Protein AF-A0A7R9C2S7-F1 (afdb_monomer)

Secondary structure (DSSP, 8-state):
----TT-SS-TTSPPPPHHHHHHHHHHHHHHHHHHHHHHHHHHHHT---HHHHHHHHHHHHHHHHHHHHHHHHHH-SSTTS--HHHHHHHHHHHHHHHHHHHHHHHHHS-----THHHHHHHHHHHHHHHHHHH-GGGG--EEEETTEEEEHHHHHHHHHHHHHHHHTT------S--GGGHHHHHHHHHHHHS---HHHHHHHHHHHHHHHHHHHHHHHHHHHHHHHHHTT---

Mean predicted aligned error: 7.47 Å

pLDDT: mean 82.84, std 10.37, range [48.16, 97.81]

InterPro domains:
  IPR000462 CDP-alcohol phosphatidyltransferase [PF01066] (21-131)
  IPR014472 Choline/ethanolamine phosphotransferase [PTHR10414] (15-143)
  IPR043130 CDP-alcohol phosphatidyltransferase, transmembrane domain [G3DSA:1.20.120.1760] (13-145)
  IPR048254 CDP-alcohol phosphatidyltransferase, conserved site [PS00379] (38-60)

Sequence (235 aa):
NDFFASSDDHPQFPPVPKWIWLIVAINVFLAHTLDGIDGKQARRTKTSGPLGELFDHGLDSWTTVFIPTCLYSVFGRSDFSISPWRMYFCLWNVFACFFLSHWEKYNTGCLFLPWGYDYSMVSSMIVFFLTFVAGHGIWKFEVPIAGQAVPAGGLFELLMYCRLIVHQMCGTRCNTFNITLVPLMLGAFVVALVPQSVEIEYVMLQLTAAVVTLYHLFYGVCVVRQMCNHFNIMA

Solvent-accessible surface area (backbone atoms only — not comparable to full-atom values): 13222 Å² total; per-residue (Å²): 136,89,82,41,38,36,24,80,88,38,73,89,36,66,55,76,62,43,70,56,28,43,54,50,17,53,49,48,48,49,50,56,52,51,60,73,39,50,65,59,48,24,58,74,73,71,64,67,49,73,64,59,55,50,51,54,55,57,52,53,60,52,47,56,51,54,53,60,54,56,53,44,53,46,35,15,57,50,63,34,25,42,48,67,65,57,50,49,53,52,44,52,48,47,50,49,46,55,51,50,49,52,50,41,17,71,73,68,76,50,77,81,79,63,68,64,60,59,54,49,55,54,50,51,25,48,54,26,40,49,29,29,76,72,33,49,69,80,48,68,45,66,46,81,52,98,90,39,79,39,28,43,31,48,53,50,51,50,59,57,57,54,47,50,61,62,66,65,64,59,94,65,91,57,81,93,74,58,79,84,49,48,62,58,53,48,51,57,49,54,53,74,71,49,78,94,42,74,69,53,50,50,52,50,52,53,51,49,52,51,52,52,50,53,49,53,52,50,50,50,53,52,50,54,53,53,46,28,62,74,69,69,48,91,125

Structure (mmCIF, N/CA/C/O backbone):
data_AF-A0A7R9C2S7-F1
#
_entry.id   AF-A0A7R9C2S7-F1
#
loop_
_atom_site.group_PDB
_atom_site.id
_atom_site.type_symbol
_atom_site.label_atom_id
_atom_site.label_alt_id
_atom_site.label_comp_id
_atom_site.label_asym_id
_atom_site.label_entity_id
_atom_site.label_seq_id
_atom_site.pdbx_PDB_ins_code
_atom_site.Cartn_x
_atom_site.Cartn_y
_atom_site.Cartn_z
_atom_site.occupancy
_atom_site.B_iso_or_equiv
_atom_site.auth_seq_id
_atom_site.auth_comp_id
_atom_site.auth_asym_id
_atom_site.auth_atom_id
_atom_site.pdbx_PDB_model_num
ATOM 1 N N . ASN A 1 1 ? 24.026 3.025 -3.150 1.00 48.16 1 ASN A N 1
ATOM 2 C CA . ASN A 1 1 ? 23.508 1.672 -3.435 1.00 48.16 1 ASN A CA 1
ATOM 3 C C . ASN A 1 1 ? 22.269 1.833 -4.268 1.00 48.16 1 ASN A C 1
ATOM 5 O O . ASN A 1 1 ? 21.231 2.182 -3.720 1.00 48.16 1 ASN A O 1
ATOM 9 N N . ASP A 1 2 ? 22.393 1.639 -5.572 1.00 61.03 2 ASP A N 1
ATOM 10 C CA . ASP A 1 2 ? 21.239 1.737 -6.453 1.00 61.03 2 ASP A CA 1
ATOM 1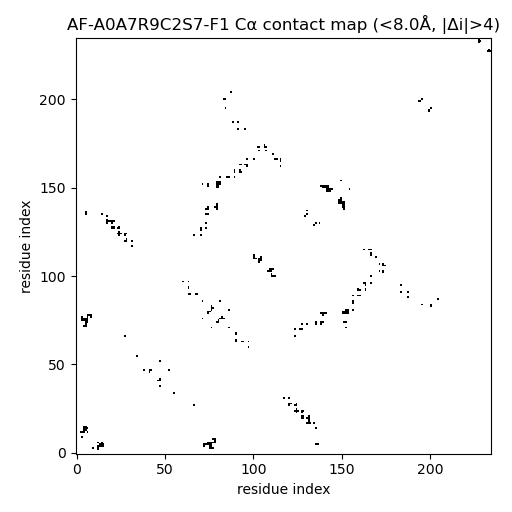1 C C . ASP A 1 2 ? 20.459 0.416 -6.418 1.00 61.03 2 ASP A C 1
ATOM 13 O O . ASP A 1 2 ? 21.055 -0.653 -6.294 1.00 61.03 2 ASP A O 1
ATOM 17 N N . PHE A 1 3 ? 19.127 0.480 -6.455 1.00 67.50 3 PHE A N 1
ATOM 18 C CA . PHE A 1 3 ? 18.249 -0.690 -6.364 1.00 67.50 3 PHE A CA 1
ATOM 19 C C . PHE A 1 3 ? 17.291 -0.699 -7.554 1.00 67.50 3 PHE A C 1
ATOM 21 O O . PHE A 1 3 ? 16.287 0.011 -7.548 1.00 67.50 3 PHE A O 1
ATOM 28 N N . PHE A 1 4 ? 17.612 -1.495 -8.575 1.00 76.88 4 PHE A N 1
ATOM 29 C CA . PHE A 1 4 ? 16.866 -1.579 -9.837 1.00 76.88 4 PHE A CA 1
ATOM 30 C C . PHE A 1 4 ? 16.238 -2.961 -10.063 1.00 76.88 4 PHE A C 1
ATOM 32 O O . PHE A 1 4 ? 16.170 -3.449 -11.185 1.00 76.88 4 PHE A O 1
ATOM 39 N N . ALA A 1 5 ? 15.791 -3.625 -8.995 1.00 76.38 5 ALA A N 1
ATOM 40 C CA . ALA A 1 5 ? 15.094 -4.899 -9.146 1.00 76.38 5 ALA A CA 1
ATOM 41 C C . ALA A 1 5 ? 13.869 -4.749 -10.073 1.00 76.38 5 ALA A C 1
ATOM 43 O O . ALA A 1 5 ? 13.174 -3.729 -10.034 1.00 76.38 5 ALA A O 1
ATOM 44 N N . SER A 1 6 ? 13.611 -5.777 -10.887 1.00 81.75 6 SER A N 1
ATOM 45 C CA . SER A 1 6 ? 12.510 -5.822 -11.868 1.00 81.75 6 SER A CA 1
ATOM 46 C C . SER A 1 6 ? 12.640 -4.823 -13.036 1.00 81.75 6 SER A C 1
ATOM 48 O O . SER A 1 6 ? 11.654 -4.562 -13.728 1.00 81.75 6 SER A O 1
ATOM 50 N N . SER A 1 7 ? 13.839 -4.273 -13.262 1.00 84.12 7 SER A N 1
ATOM 51 C CA . SER A 1 7 ? 14.186 -3.438 -14.419 1.00 84.12 7 SER A CA 1
ATOM 52 C C . SER A 1 7 ? 14.907 -4.232 -15.504 1.00 84.12 7 SER A C 1
ATOM 54 O O . SER A 1 7 ? 15.842 -4.969 -15.189 1.00 84.12 7 SER A O 1
ATOM 56 N N . ASP A 1 8 ? 14.542 -4.006 -16.767 1.00 84.06 8 ASP A N 1
ATOM 57 C CA . ASP A 1 8 ? 15.281 -4.550 -17.910 1.00 84.06 8 ASP A CA 1
ATOM 58 C C . ASP A 1 8 ? 16.472 -3.649 -18.313 1.00 84.06 8 ASP A C 1
ATOM 60 O O . ASP A 1 8 ? 17.453 -4.140 -18.873 1.00 84.06 8 ASP A O 1
ATOM 64 N N . ASP A 1 9 ? 16.445 -2.355 -17.957 1.00 85.25 9 ASP A N 1
ATOM 65 C CA . ASP A 1 9 ? 17.531 -1.384 -18.210 1.00 85.25 9 ASP A CA 1
ATOM 66 C C . ASP A 1 9 ? 18.801 -1.671 -17.389 1.00 85.25 9 ASP A C 1
ATOM 68 O O . ASP A 1 9 ? 19.900 -1.212 -17.719 1.00 85.25 9 ASP A O 1
ATOM 72 N N . HIS A 1 10 ? 18.662 -2.421 -16.293 1.00 84.75 10 HIS A N 1
ATOM 73 C CA . HIS A 1 10 ? 19.730 -2.664 -15.329 1.00 84.75 10 HIS A CA 1
ATOM 74 C C . HIS A 1 10 ? 19.916 -4.164 -15.029 1.00 84.75 10 HIS A C 1
ATOM 76 O O . HIS A 1 10 ? 19.708 -4.601 -13.891 1.00 84.75 10 HIS A O 1
ATOM 82 N N . PRO A 1 11 ? 20.376 -4.964 -16.012 1.00 82.12 11 PRO A N 1
ATOM 83 C CA . PRO A 1 11 ? 20.452 -6.427 -15.913 1.00 82.12 11 PRO A CA 1
ATOM 84 C C . PRO A 1 11 ? 21.418 -6.937 -14.833 1.00 82.12 11 PRO A C 1
ATOM 86 O O . PRO A 1 11 ? 21.358 -8.101 -14.439 1.00 82.12 11 PRO A O 1
ATOM 89 N N . GLN A 1 12 ? 22.315 -6.081 -14.337 1.00 85.88 12 GLN A N 1
ATOM 90 C CA . GLN A 1 12 ? 23.212 -6.385 -13.223 1.00 85.88 12 GLN A CA 1
ATOM 91 C C . GLN A 1 12 ? 22.481 -6.541 -11.880 1.00 85.88 12 GLN A C 1
ATOM 93 O O . GLN A 1 12 ? 23.038 -7.128 -10.952 1.00 85.88 12 GLN A O 1
ATOM 98 N N . PHE A 1 13 ? 21.250 -6.029 -11.764 1.00 84.69 13 PHE A N 1
ATOM 99 C CA . PHE A 1 13 ? 20.405 -6.218 -10.590 1.00 84.69 13 PHE A CA 1
ATOM 100 C C . PHE A 1 13 ? 19.397 -7.337 -10.872 1.00 84.69 13 PHE A C 1
ATOM 102 O O . PHE A 1 13 ? 18.494 -7.154 -11.688 1.00 84.69 13 PHE A O 1
ATOM 109 N N . PRO A 1 14 ? 19.520 -8.505 -10.216 1.00 84.88 14 PRO A N 1
ATOM 110 C CA . PRO A 1 14 ? 18.618 -9.612 -10.484 1.00 84.88 14 PRO A CA 1
ATOM 111 C C . PRO A 1 14 ? 17.177 -9.250 -10.087 1.00 84.88 14 PRO A C 1
ATOM 113 O O . PRO A 1 14 ? 16.962 -8.557 -9.084 1.00 84.88 14 PRO A O 1
ATOM 116 N N . PRO A 1 15 ? 16.172 -9.741 -10.830 1.00 86.31 15 PRO A N 1
ATOM 117 C CA . PRO A 1 15 ? 14.782 -9.543 -10.459 1.00 86.31 15 PRO A CA 1
ATOM 118 C C . PRO A 1 15 ? 14.442 -10.293 -9.170 1.00 86.31 15 PRO A C 1
ATOM 120 O O . PRO A 1 15 ? 15.090 -11.274 -8.794 1.00 86.31 15 PRO A O 1
ATOM 123 N N . VAL A 1 16 ? 13.372 -9.853 -8.507 1.00 90.00 16 VAL A N 1
ATOM 124 C CA . VAL A 1 16 ? 12.864 -10.519 -7.303 1.00 90.00 16 VAL A CA 1
ATOM 125 C C . VAL A 1 16 ? 12.483 -11.974 -7.635 1.00 90.00 16 VAL A C 1
ATOM 127 O O . VAL A 1 16 ? 11.729 -12.201 -8.590 1.00 90.00 16 VAL A O 1
ATOM 130 N N . PRO A 1 17 ? 12.963 -12.973 -6.864 1.00 92.50 17 PRO A N 1
ATOM 131 C CA . PRO A 1 17 ? 12.634 -14.377 -7.085 1.00 92.50 17 PRO A CA 1
ATOM 132 C C . PRO A 1 17 ? 11.126 -14.640 -7.177 1.00 92.50 17 PRO A C 1
ATOM 134 O O . PRO A 1 17 ? 10.361 -14.232 -6.305 1.00 92.50 17 PRO A O 1
ATOM 137 N N . LYS A 1 18 ? 10.698 -15.392 -8.201 1.00 94.00 18 LYS A N 1
ATOM 138 C CA . LYS A 1 18 ? 9.270 -15.595 -8.514 1.00 94.00 18 LYS A CA 1
ATOM 139 C C . LYS A 1 18 ? 8.439 -16.119 -7.339 1.00 94.00 18 LYS A C 1
ATOM 141 O O . LYS A 1 18 ? 7.318 -15.667 -7.139 1.00 94.00 18 LYS A O 1
ATOM 146 N N . TRP A 1 19 ? 8.984 -17.043 -6.545 1.00 95.88 19 TRP A N 1
ATOM 147 C CA . TRP A 1 19 ? 8.283 -17.646 -5.402 1.00 95.88 19 TRP A CA 1
ATOM 148 C C . TRP A 1 19 ? 7.897 -16.629 -4.317 1.00 95.88 19 TRP A C 1
ATOM 150 O O . TRP A 1 19 ? 6.915 -16.851 -3.611 1.00 95.88 19 TRP A O 1
ATOM 160 N N .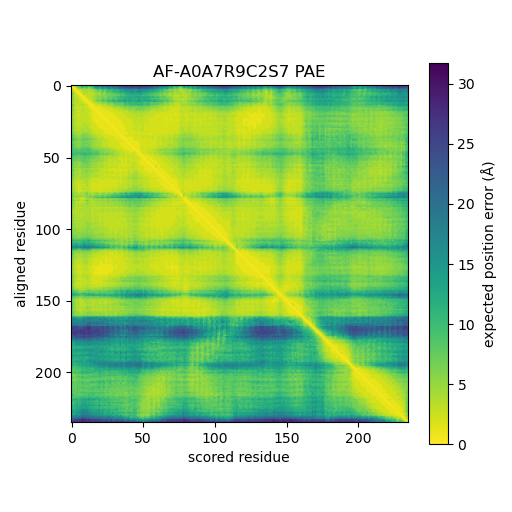 ILE A 1 20 ? 8.612 -15.501 -4.210 1.00 95.75 20 ILE A N 1
ATOM 161 C CA . ILE A 1 20 ? 8.264 -14.424 -3.275 1.00 95.75 20 ILE A CA 1
ATOM 162 C C . ILE A 1 20 ? 6.900 -13.845 -3.652 1.00 95.75 20 ILE A C 1
ATOM 164 O O . ILE A 1 20 ? 6.056 -13.669 -2.781 1.00 95.75 20 ILE A O 1
ATOM 168 N N . TRP A 1 21 ? 6.634 -13.638 -4.944 1.00 95.81 21 TRP A N 1
ATOM 169 C CA . TRP A 1 21 ? 5.347 -13.122 -5.414 1.00 95.81 21 TRP A CA 1
ATOM 170 C C . TRP A 1 21 ? 4.179 -14.064 -5.113 1.00 95.81 21 TRP A C 1
ATOM 172 O O . TRP A 1 21 ? 3.090 -13.589 -4.804 1.00 95.81 21 TRP A O 1
ATOM 182 N N . LEU A 1 22 ? 4.402 -15.384 -5.114 1.00 97.38 22 LEU A N 1
ATOM 183 C CA . LEU A 1 22 ? 3.383 -16.351 -4.691 1.00 97.38 22 LEU A CA 1
ATOM 184 C C . LEU A 1 22 ? 3.052 -16.194 -3.204 1.00 97.38 22 LEU A C 1
ATOM 186 O O . LEU A 1 22 ? 1.881 -16.151 -2.834 1.00 97.38 22 LEU A O 1
ATOM 190 N N . ILE A 1 23 ? 4.077 -16.079 -2.357 1.00 97.38 23 ILE A N 1
ATOM 191 C CA . ILE A 1 23 ? 3.894 -15.869 -0.916 1.00 97.38 23 ILE A CA 1
ATOM 192 C C . ILE A 1 23 ? 3.182 -14.541 -0.655 1.00 97.38 23 ILE A C 1
ATOM 194 O O . ILE A 1 23 ? 2.256 -14.497 0.150 1.00 97.38 23 ILE A O 1
ATOM 198 N N . VAL A 1 24 ? 3.569 -13.469 -1.351 1.00 96.38 24 VAL A N 1
ATOM 199 C CA . VAL A 1 24 ? 2.908 -12.161 -1.238 1.00 96.38 24 VAL A CA 1
ATOM 200 C C . VAL A 1 24 ? 1.442 -12.258 -1.669 1.00 96.38 24 VAL A C 1
ATOM 202 O O . VAL A 1 24 ? 0.580 -11.789 -0.935 1.00 96.38 24 VAL A O 1
ATOM 205 N N . ALA A 1 25 ? 1.130 -12.916 -2.791 1.00 97.44 25 ALA A N 1
ATOM 206 C CA . ALA A 1 25 ? -0.250 -13.105 -3.245 1.00 97.44 25 ALA A CA 1
ATOM 207 C C . ALA A 1 25 ? -1.105 -13.851 -2.207 1.00 97.44 25 ALA A C 1
ATOM 209 O O . ALA A 1 25 ? -2.209 -13.411 -1.887 1.00 97.44 25 ALA A O 1
ATOM 210 N N . ILE A 1 26 ? -0.580 -14.945 -1.641 1.00 97.44 26 ILE A N 1
ATOM 211 C CA . ILE A 1 26 ? -1.258 -15.717 -0.589 1.00 97.44 26 ILE A CA 1
ATOM 212 C C . ILE A 1 26 ? -1.458 -14.860 0.664 1.00 97.44 26 ILE A C 1
ATOM 214 O O . ILE A 1 26 ? -2.553 -14.839 1.215 1.00 97.44 26 ILE A O 1
ATOM 218 N N . ASN A 1 27 ? -0.434 -14.127 1.103 1.00 96.50 27 ASN A N 1
ATOM 219 C CA . ASN A 1 27 ? -0.530 -13.283 2.291 1.00 96.50 27 ASN A CA 1
ATOM 220 C C . ASN A 1 27 ? -1.516 -12.127 2.108 1.00 96.50 27 ASN A C 1
ATOM 222 O O . ASN A 1 27 ? -2.263 -11.843 3.034 1.00 96.50 27 ASN A O 1
ATOM 226 N N . VAL A 1 28 ? -1.567 -11.493 0.934 1.00 95.38 28 VAL A N 1
ATOM 227 C CA . VAL A 1 28 ? -2.553 -10.439 0.638 1.00 95.38 28 VAL A CA 1
ATOM 228 C C . VAL A 1 28 ? -3.968 -11.012 0.624 1.00 95.38 28 VAL A C 1
ATOM 230 O O . VAL A 1 28 ? -4.868 -10.419 1.213 1.00 95.38 28 VAL A O 1
ATOM 233 N N . PHE A 1 29 ? -4.165 -12.189 0.021 1.00 95.44 29 PHE A N 1
ATOM 234 C CA . PHE A 1 29 ? -5.451 -12.885 0.063 1.00 95.44 29 PHE A CA 1
ATOM 235 C C . PHE A 1 29 ? -5.884 -13.202 1.498 1.00 95.44 29 PHE A C 1
ATOM 237 O O . PHE A 1 29 ? -7.022 -12.925 1.874 1.00 95.44 29 PHE A O 1
ATOM 244 N N . LEU A 1 30 ? -4.980 -13.771 2.301 1.00 95.81 30 LEU A N 1
ATOM 245 C CA . LEU A 1 30 ? -5.252 -14.107 3.695 1.00 95.81 30 LEU A CA 1
ATOM 246 C C . LEU A 1 30 ? -5.528 -12.856 4.523 1.00 95.81 30 LEU A C 1
ATOM 248 O O . LEU A 1 30 ? -6.516 -12.846 5.244 1.00 95.81 30 LEU A O 1
ATOM 252 N N . ALA A 1 31 ? -4.710 -11.810 4.389 1.00 93.56 31 ALA A N 1
ATOM 253 C CA . ALA A 1 31 ? -4.895 -10.548 5.095 1.00 93.56 31 ALA A CA 1
ATOM 254 C C . ALA A 1 31 ? -6.285 -9.975 4.809 1.00 93.56 31 ALA A C 1
ATOM 256 O O . ALA A 1 31 ? -7.068 -9.813 5.734 1.00 93.56 31 ALA A O 1
ATOM 257 N N . HIS A 1 32 ? -6.638 -9.807 3.533 1.00 93.06 32 HIS A N 1
ATOM 258 C CA . HIS A 1 32 ? -7.940 -9.275 3.136 1.00 93.06 32 HIS A CA 1
ATOM 259 C C . HIS A 1 32 ? -9.120 -10.163 3.569 1.00 93.06 32 HIS A C 1
ATOM 261 O O . HIS A 1 32 ? -10.171 -9.676 3.979 1.00 93.06 32 HIS A O 1
ATOM 267 N N . THR A 1 33 ? -8.962 -11.486 3.487 1.00 93.88 33 THR A N 1
ATOM 268 C CA . THR A 1 33 ? -10.035 -12.420 3.850 1.00 93.88 33 THR A CA 1
ATOM 269 C C . THR A 1 33 ? -10.261 -12.460 5.359 1.00 93.88 33 THR A C 1
ATOM 271 O O . THR A 1 33 ? -11.408 -12.497 5.798 1.00 93.88 33 THR A O 1
ATOM 274 N N . LEU A 1 34 ? -9.188 -12.491 6.153 1.00 94.44 34 LEU A N 1
ATOM 275 C CA . LEU A 1 34 ? -9.270 -12.554 7.612 1.00 94.44 34 LEU A CA 1
ATOM 276 C C . LEU A 1 34 ? -9.801 -11.242 8.193 1.00 94.44 34 LEU A C 1
ATOM 278 O O . LEU A 1 34 ? -10.683 -11.299 9.048 1.00 94.44 34 LEU A O 1
ATOM 282 N N . ASP A 1 35 ? -9.342 -10.115 7.653 1.00 92.12 35 ASP A N 1
ATOM 283 C CA . ASP A 1 35 ? -9.875 -8.771 7.893 1.00 92.12 35 ASP A CA 1
ATOM 284 C C . ASP A 1 35 ? -11.397 -8.727 7.655 1.00 92.12 35 ASP A C 1
ATOM 286 O O . ASP A 1 35 ? -12.195 -8.497 8.553 1.00 92.12 35 ASP A O 1
ATOM 290 N N . GLY A 1 36 ? -11.872 -9.176 6.491 1.00 89.31 36 GLY A N 1
ATOM 291 C CA . GLY A 1 36 ? -13.311 -9.201 6.203 1.00 89.31 36 GLY A CA 1
ATOM 292 C C . GLY A 1 36 ? -14.164 -10.160 7.063 1.00 89.31 36 GLY A C 1
ATOM 293 O O . GLY A 1 36 ? -15.405 -10.153 6.948 1.00 89.31 36 GLY A O 1
ATOM 294 N N . ILE A 1 37 ? -13.552 -11.033 7.872 1.00 93.75 37 ILE A N 1
ATOM 295 C CA . ILE A 1 37 ? -14.231 -12.030 8.717 1.00 93.75 37 ILE A CA 1
ATOM 296 C C . ILE A 1 37 ? -14.246 -11.615 10.192 1.00 93.75 37 ILE A C 1
ATOM 298 O O . ILE A 1 37 ? -15.195 -11.984 10.894 1.00 93.75 37 ILE A O 1
ATOM 302 N N . ASP A 1 38 ? -13.266 -10.859 10.676 1.00 93.12 38 ASP A N 1
ATOM 303 C CA . ASP A 1 38 ? -13.059 -10.632 12.106 1.00 93.12 38 ASP A CA 1
ATOM 304 C C . ASP A 1 38 ? -14.253 -9.918 12.778 1.00 93.12 38 ASP A C 1
ATOM 306 O O . ASP A 1 38 ? -14.794 -10.407 13.774 1.00 93.12 38 ASP A O 1
ATOM 310 N N . GLY A 1 39 ? -14.806 -8.872 12.163 1.00 89.94 39 GLY A N 1
ATOM 311 C CA . GLY A 1 39 ? -15.945 -8.119 12.665 1.00 89.94 39 GLY A CA 1
ATOM 312 C C . GLY A 1 39 ? -17.242 -8.913 12.550 1.00 89.94 39 GLY A C 1
ATOM 313 O O . GLY A 1 39 ? -18.118 -8.821 13.417 1.00 89.94 39 GLY A O 1
ATOM 314 N N . LYS A 1 40 ? -17.378 -9.749 11.508 1.00 92.00 40 LYS A N 1
ATOM 315 C CA . LYS A 1 40 ? -18.511 -10.687 11.381 1.00 92.00 40 LYS A CA 1
ATOM 316 C C . LYS A 1 40 ? -18.473 -11.711 12.508 1.00 92.00 40 LYS A C 1
ATOM 318 O O . LYS A 1 40 ? -19.508 -11.980 13.122 1.00 92.00 40 LYS A O 1
ATOM 323 N N . GLN A 1 41 ? -17.290 -12.245 12.795 1.00 94.75 41 GLN A N 1
ATOM 324 C CA . GLN A 1 41 ? -17.090 -13.200 13.869 1.00 94.75 41 GLN A CA 1
ATOM 325 C C . GLN A 1 41 ? -17.335 -12.547 15.232 1.00 94.75 41 GLN A C 1
ATOM 327 O O . GLN A 1 41 ? -18.118 -13.092 16.003 1.00 94.75 41 GLN A O 1
ATOM 332 N N . ALA A 1 42 ? -16.794 -11.353 15.489 1.00 94.44 42 ALA A N 1
ATOM 333 C CA . ALA A 1 42 ? -16.999 -10.615 16.734 1.00 94.44 42 ALA A CA 1
ATOM 334 C C . ALA A 1 42 ? -18.486 -10.334 17.014 1.00 94.44 42 ALA A C 1
ATOM 336 O O . ALA A 1 42 ? -18.949 -10.492 18.147 1.00 94.44 42 ALA A O 1
ATOM 337 N N . ARG A 1 43 ? -19.270 -9.989 15.981 1.00 94.69 43 ARG A N 1
ATOM 338 C CA . ARG A 1 43 ? -20.731 -9.834 16.111 1.00 94.69 43 ARG A CA 1
ATOM 339 C C . ARG A 1 43 ? -21.417 -11.160 16.433 1.00 94.69 43 ARG A C 1
ATOM 341 O O . ARG A 1 43 ? -22.290 -11.202 17.298 1.00 94.69 43 ARG A O 1
ATOM 348 N N . ARG A 1 44 ? -21.013 -12.250 15.772 1.00 96.81 44 ARG A N 1
ATOM 349 C CA . ARG A 1 44 ? -21.567 -13.595 15.999 1.00 96.81 44 ARG A CA 1
ATOM 350 C C . ARG A 1 44 ? -21.295 -14.100 17.417 1.00 96.81 44 ARG A C 1
ATOM 352 O O . ARG A 1 44 ? -22.181 -14.696 18.025 1.00 96.81 44 ARG A O 1
ATOM 359 N N . THR A 1 45 ? -20.097 -13.865 17.942 1.00 96.50 45 THR A N 1
ATOM 360 C CA . THR A 1 45 ? -19.681 -14.290 19.287 1.00 96.50 45 THR A CA 1
ATOM 361 C C . THR A 1 45 ? -20.059 -13.297 20.381 1.00 96.50 45 THR A C 1
ATOM 363 O O . THR A 1 45 ? -19.825 -13.585 21.550 1.00 96.50 45 THR A O 1
ATOM 366 N N . LYS A 1 46 ? -20.675 -12.156 20.033 1.00 93.94 46 LYS A N 1
ATOM 367 C CA . LYS A 1 46 ? -21.001 -11.051 20.955 1.00 93.94 46 LYS A CA 1
ATOM 368 C C . LYS A 1 46 ? -19.768 -10.488 21.678 1.00 93.94 46 LYS A C 1
ATOM 370 O O . LYS A 1 46 ? -19.852 -10.093 22.835 1.00 93.94 46 LYS A O 1
ATOM 375 N N . THR A 1 47 ? -18.633 -10.442 20.985 1.00 91.69 47 THR A N 1
ATOM 376 C CA . THR A 1 47 ? -17.351 -9.915 21.485 1.00 91.69 47 THR A CA 1
ATOM 377 C C . THR A 1 47 ? -16.926 -8.628 20.773 1.00 91.69 47 THR A C 1
ATOM 379 O O . THR A 1 47 ? -15.760 -8.250 20.826 1.00 91.69 47 THR A O 1
ATOM 382 N N . SER A 1 48 ? -17.845 -7.955 20.074 1.00 89.50 48 SER A N 1
ATOM 383 C CA . SER A 1 48 ? -17.587 -6.640 19.478 1.00 89.50 48 SER A CA 1
ATOM 384 C C . SER A 1 48 ? -17.259 -5.602 20.553 1.00 89.50 48 SER A C 1
ATOM 386 O O . SER A 1 48 ? -17.933 -5.536 21.580 1.00 89.50 48 SER A O 1
ATOM 388 N N . GLY A 1 49 ? -16.260 -4.759 20.296 1.00 87.12 49 GLY A N 1
ATOM 389 C CA . GLY A 1 49 ? -15.917 -3.655 21.184 1.00 87.12 49 GLY A CA 1
ATOM 390 C C . GLY A 1 49 ? -14.878 -2.704 20.583 1.00 87.12 49 GLY A C 1
ATOM 391 O O . GLY A 1 49 ? -14.232 -3.065 19.597 1.00 87.12 49 GLY A O 1
ATOM 392 N N . PRO A 1 50 ? -14.673 -1.528 21.207 1.00 83.1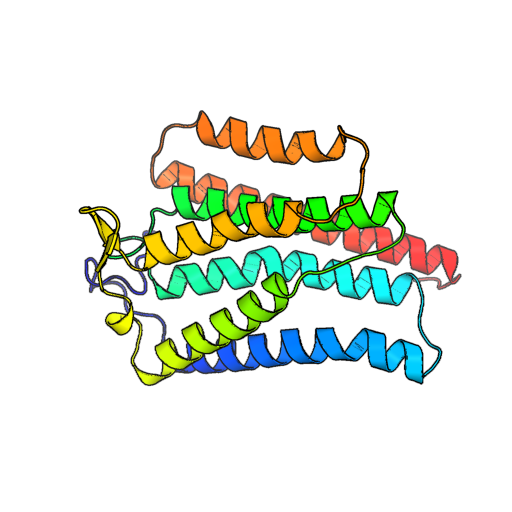9 50 PRO A N 1
ATOM 393 C CA . PRO A 1 50 ? -13.780 -0.481 20.696 1.00 83.19 50 PRO A CA 1
ATOM 394 C C . PRO A 1 50 ? -12.326 -0.933 20.543 1.00 83.19 50 PRO A C 1
ATOM 396 O O . PRO A 1 50 ? -11.592 -0.411 19.716 1.00 83.19 50 PRO A O 1
ATOM 399 N N . LEU A 1 51 ? -11.903 -1.917 21.340 1.00 83.31 51 LEU A N 1
ATOM 400 C CA . LEU A 1 51 ? -10.572 -2.499 21.237 1.00 83.31 51 LEU A CA 1
ATOM 401 C C . LEU A 1 51 ? -10.376 -3.287 19.938 1.00 83.31 51 LEU A C 1
ATOM 403 O O . LEU A 1 51 ? -9.351 -3.134 19.284 1.00 83.31 51 LEU A O 1
ATOM 407 N N . GLY A 1 52 ? -11.337 -4.146 19.591 1.00 86.19 52 GLY A N 1
ATOM 408 C CA . GLY A 1 52 ? -11.253 -4.930 18.359 1.00 86.19 52 GLY A CA 1
ATOM 409 C C . GLY A 1 52 ? -11.192 -4.004 17.152 1.00 86.19 52 GLY A C 1
ATOM 410 O O . GLY A 1 52 ? -10.308 -4.138 16.323 1.00 86.19 52 GLY A O 1
ATOM 411 N N . GLU A 1 53 ? -12.050 -2.986 17.156 1.00 84.94 53 GLU A N 1
ATOM 412 C CA . GLU A 1 53 ? -12.085 -1.931 16.144 1.00 84.94 53 GLU A CA 1
ATOM 413 C C . GLU A 1 53 ? -10.777 -1.125 16.073 1.00 84.94 53 GLU A C 1
ATOM 415 O O . GLU A 1 53 ? -10.294 -0.824 14.990 1.00 84.94 53 GLU A O 1
ATOM 420 N N . LEU A 1 54 ? -10.156 -0.804 17.211 1.00 84.19 54 LEU A N 1
ATOM 421 C CA . LEU A 1 54 ? -8.865 -0.115 17.238 1.00 84.19 54 LEU A CA 1
ATOM 422 C C . LEU A 1 54 ? -7.721 -0.974 16.681 1.00 84.19 54 LEU A C 1
ATOM 424 O O . LEU A 1 54 ? -6.831 -0.449 16.015 1.00 84.19 54 LEU A O 1
ATOM 428 N N . PHE A 1 55 ? -7.720 -2.274 16.979 1.00 86.12 55 PHE A N 1
ATOM 429 C CA . PHE A 1 55 ? -6.688 -3.194 16.504 1.00 86.12 55 PHE A CA 1
ATOM 430 C C . PHE A 1 55 ? -6.809 -3.452 14.999 1.00 86.12 55 PHE A C 1
ATOM 432 O O . PHE A 1 55 ? -5.808 -3.352 14.298 1.00 86.12 55 PHE A O 1
ATOM 439 N N . ASP A 1 56 ? -8.029 -3.702 14.529 1.00 87.88 56 ASP A N 1
ATOM 440 C CA . ASP A 1 56 ? -8.410 -3.833 13.120 1.00 87.88 56 ASP A CA 1
ATOM 441 C C . ASP A 1 56 ? -7.898 -2.633 12.298 1.00 87.88 56 ASP A C 1
ATOM 443 O O . ASP A 1 56 ? -6.956 -2.730 11.508 1.00 87.88 56 ASP A O 1
ATOM 447 N N . HIS A 1 57 ? -8.348 -1.435 12.672 1.00 87.50 57 HIS A N 1
ATOM 448 C CA . HIS A 1 57 ? -7.941 -0.183 12.039 1.00 87.50 57 HIS A CA 1
ATOM 449 C C . HIS A 1 57 ? -6.432 0.106 12.125 1.00 87.50 57 HIS A C 1
ATOM 451 O O . HIS A 1 57 ? -5.848 0.726 11.231 1.00 87.50 57 HIS A O 1
ATOM 457 N N . GLY A 1 58 ? -5.793 -0.287 13.230 1.00 86.31 58 GLY A N 1
ATOM 458 C CA . GLY A 1 58 ? -4.359 -0.107 13.436 1.00 86.31 58 GLY A CA 1
ATOM 459 C C . GLY A 1 58 ? -3.512 -1.034 12.565 1.00 86.31 58 GLY A C 1
ATOM 460 O O . GLY A 1 58 ? -2.411 -0.654 12.168 1.00 86.31 58 GLY A O 1
ATOM 461 N N . LEU A 1 59 ? -4.000 -2.236 12.251 1.00 88.12 59 LEU A N 1
ATOM 462 C CA . LEU A 1 59 ? -3.358 -3.125 11.285 1.00 88.12 59 LEU A CA 1
ATOM 463 C C . LEU A 1 59 ? -3.592 -2.638 9.856 1.00 88.12 59 LEU A C 1
ATOM 465 O O . LEU A 1 59 ? -2.634 -2.573 9.080 1.00 88.12 59 LEU A O 1
ATOM 469 N N . ASP A 1 60 ? -4.814 -2.212 9.537 1.00 88.81 60 ASP A N 1
ATOM 470 C CA . ASP A 1 60 ? -5.151 -1.634 8.239 1.00 88.81 60 ASP A CA 1
ATOM 471 C C . ASP A 1 60 ? -4.238 -0.464 7.874 1.00 88.81 60 ASP A C 1
ATOM 473 O O . ASP A 1 60 ? -3.739 -0.394 6.747 1.00 88.81 60 ASP A O 1
ATOM 477 N N . SER A 1 61 ? -3.924 0.417 8.831 1.00 87.06 61 SER A N 1
ATOM 478 C CA . SER A 1 61 ? -3.049 1.563 8.574 1.00 87.06 61 SER A CA 1
ATOM 479 C C . SER A 1 61 ? -1.645 1.151 8.115 1.00 87.06 61 SER A C 1
ATOM 481 O O . SER A 1 61 ? -1.069 1.821 7.259 1.00 87.06 61 SER A O 1
ATOM 483 N N . TRP A 1 62 ? -1.098 0.025 8.583 1.00 87.19 62 TRP A N 1
ATOM 484 C CA . TRP A 1 62 ? 0.181 -0.501 8.087 1.00 87.19 62 TRP A CA 1
ATOM 485 C C . TRP A 1 62 ? 0.085 -1.046 6.662 1.00 87.19 62 TRP A C 1
ATOM 487 O O . TRP A 1 62 ? 1.014 -0.877 5.862 1.00 87.19 62 TRP A O 1
ATOM 497 N N . THR A 1 63 ? -1.036 -1.685 6.316 1.00 88.69 63 THR A N 1
ATOM 498 C CA . THR A 1 63 ? -1.229 -2.249 4.971 1.00 88.69 63 THR A CA 1
ATOM 499 C C . THR A 1 63 ? -1.227 -1.168 3.888 1.00 88.69 63 THR A C 1
ATOM 501 O O . THR A 1 63 ? -0.733 -1.419 2.784 1.00 88.69 63 THR A O 1
ATOM 504 N N . THR A 1 64 ? -1.655 0.059 4.228 1.00 86.25 64 THR A N 1
ATOM 505 C CA . THR A 1 64 ? -1.620 1.228 3.328 1.00 86.25 64 THR A CA 1
ATOM 506 C C . THR A 1 64 ? -0.214 1.605 2.852 1.00 86.25 64 THR A C 1
ATOM 508 O O . THR A 1 64 ? -0.075 2.257 1.819 1.00 86.25 64 THR A O 1
ATOM 511 N N . VAL A 1 65 ? 0.835 1.159 3.555 1.00 85.19 65 VAL A N 1
ATOM 512 C CA . VAL A 1 65 ? 2.240 1.355 3.165 1.00 85.19 65 VAL A CA 1
ATOM 513 C C . VAL A 1 65 ? 2.777 0.145 2.425 1.00 85.19 65 VAL A C 1
ATOM 515 O O . VAL A 1 65 ? 3.331 0.270 1.329 1.00 85.19 65 VAL A O 1
ATOM 518 N N . PHE A 1 66 ? 2.651 -1.034 3.036 1.00 87.94 66 PHE A N 1
ATOM 519 C CA . PHE A 1 66 ? 3.350 -2.220 2.558 1.00 87.94 66 PHE A CA 1
ATOM 520 C C . PHE A 1 66 ? 2.807 -2.711 1.218 1.00 87.94 66 PHE A C 1
ATOM 522 O O . PHE A 1 66 ? 3.601 -3.002 0.326 1.00 87.94 66 PHE A O 1
ATOM 529 N N . ILE A 1 67 ? 1.485 -2.747 1.031 1.00 90.62 67 ILE A N 1
ATOM 530 C CA . ILE A 1 67 ? 0.893 -3.302 -0.194 1.00 90.62 67 ILE A CA 1
ATOM 531 C C . ILE A 1 67 ? 1.224 -2.440 -1.422 1.00 90.62 67 ILE A C 1
ATOM 533 O O . ILE A 1 67 ? 1.758 -2.996 -2.386 1.00 90.62 67 ILE A O 1
ATOM 537 N N . PRO A 1 68 ? 1.016 -1.106 -1.419 1.00 88.94 68 PRO A N 1
ATOM 538 C CA . PRO A 1 68 ? 1.405 -0.279 -2.559 1.00 88.94 68 PRO A CA 1
ATOM 539 C C . PRO A 1 68 ? 2.911 -0.313 -2.834 1.00 88.94 68 PRO A C 1
ATOM 541 O O . PRO A 1 68 ? 3.322 -0.358 -3.991 1.00 88.94 68 PRO A O 1
ATOM 544 N N . THR A 1 69 ? 3.746 -0.353 -1.789 1.00 87.75 69 THR A N 1
ATOM 545 C CA . THR A 1 69 ? 5.207 -0.454 -1.947 1.00 87.75 69 THR A CA 1
ATOM 546 C C . THR A 1 69 ? 5.620 -1.784 -2.584 1.00 87.75 69 THR A C 1
ATOM 548 O O . THR A 1 69 ? 6.480 -1.807 -3.463 1.00 87.75 69 THR A O 1
ATOM 551 N N . CYS A 1 70 ? 4.980 -2.892 -2.199 1.00 90.50 70 CYS A N 1
ATOM 552 C CA . CYS A 1 70 ? 5.176 -4.191 -2.840 1.00 90.50 70 CYS A CA 1
ATOM 553 C C . CYS A 1 70 ? 4.672 -4.214 -4.289 1.00 90.50 70 CYS A C 1
ATOM 555 O O . CYS A 1 70 ? 5.291 -4.857 -5.129 1.00 90.50 70 CYS A O 1
ATOM 557 N N . LEU A 1 71 ? 3.576 -3.523 -4.612 1.00 90.38 71 LEU A N 1
ATOM 558 C CA . LEU A 1 71 ? 3.118 -3.401 -6.001 1.00 90.38 71 LEU A CA 1
ATOM 559 C C . LEU A 1 71 ? 4.111 -2.611 -6.845 1.00 90.38 71 LEU A C 1
ATOM 561 O O . LEU A 1 71 ? 4.413 -3.006 -7.963 1.00 90.38 71 LEU A O 1
ATOM 565 N N . TYR A 1 72 ? 4.679 -1.537 -6.303 1.00 88.56 72 TYR A N 1
ATOM 566 C CA . TYR A 1 72 ? 5.692 -0.760 -7.008 1.00 88.56 72 TYR A CA 1
ATOM 567 C C . TYR A 1 72 ? 6.919 -1.599 -7.395 1.00 88.56 72 TYR A C 1
ATOM 569 O O . TYR A 1 72 ? 7.418 -1.490 -8.515 1.00 88.56 72 TYR A O 1
ATOM 577 N N . SER A 1 73 ? 7.364 -2.514 -6.527 1.00 88.69 73 SER A N 1
ATOM 578 C CA . SER A 1 73 ? 8.499 -3.394 -6.838 1.00 88.69 73 SER A CA 1
ATOM 579 C C . SER A 1 73 ? 8.206 -4.456 -7.911 1.00 88.69 73 SER A C 1
ATOM 581 O O . SER A 1 73 ? 9.152 -5.025 -8.464 1.00 88.69 73 SER A O 1
ATOM 583 N N . VAL A 1 74 ? 6.933 -4.696 -8.259 1.00 90.56 74 VAL A N 1
ATOM 584 C CA . VAL A 1 74 ? 6.549 -5.530 -9.415 1.00 90.56 74 VAL A CA 1
ATOM 585 C C . VAL A 1 74 ? 6.938 -4.850 -10.727 1.00 90.56 74 VAL A C 1
ATOM 587 O O . VAL A 1 74 ? 7.492 -5.501 -11.611 1.00 90.56 74 VAL A O 1
ATOM 590 N N . PHE A 1 75 ? 6.676 -3.546 -10.845 1.00 87.81 75 PHE A N 1
ATOM 591 C CA . PHE A 1 75 ? 6.947 -2.771 -12.061 1.00 87.81 75 PHE A CA 1
ATOM 592 C C . PHE A 1 75 ? 8.412 -2.314 -12.160 1.00 87.81 75 PHE A C 1
ATOM 594 O O . PHE A 1 75 ? 8.914 -2.077 -13.259 1.00 87.81 75 PHE A O 1
ATOM 601 N N . GLY A 1 76 ? 9.112 -2.225 -11.025 1.00 82.12 76 GLY A N 1
ATOM 602 C CA . GLY A 1 76 ? 10.461 -1.661 -10.938 1.00 82.12 76 GLY A CA 1
ATOM 603 C C . GLY A 1 76 ? 10.426 -0.136 -10.799 1.00 82.12 76 GLY A C 1
ATOM 604 O O . GLY A 1 76 ? 9.372 0.444 -10.555 1.00 82.12 76 GLY A O 1
ATOM 605 N N . ARG A 1 77 ? 11.574 0.537 -10.938 1.00 79.56 77 ARG A N 1
ATOM 606 C CA . ARG A 1 77 ? 11.695 2.006 -10.755 1.00 79.56 77 ARG A CA 1
ATOM 607 C C . ARG A 1 77 ? 12.137 2.787 -12.000 1.00 79.56 77 ARG A C 1
ATOM 609 O O . ARG A 1 77 ? 12.490 3.960 -11.894 1.00 79.56 77 ARG A O 1
ATOM 616 N N . SER A 1 78 ? 12.193 2.111 -13.137 1.00 81.69 78 SER A N 1
ATOM 617 C CA . SER A 1 78 ? 12.829 2.542 -14.390 1.00 81.69 78 SER A CA 1
ATOM 618 C C . SER A 1 78 ? 11.871 2.263 -15.558 1.00 81.69 78 SER A C 1
ATOM 620 O O . SER A 1 78 ? 10.713 2.678 -15.493 1.00 81.69 78 SER A O 1
ATOM 622 N N . ASP A 1 79 ? 12.319 1.561 -16.600 1.00 84.19 79 ASP A N 1
ATOM 623 C CA . ASP A 1 79 ? 11.534 1.030 -17.712 1.00 84.19 79 ASP A CA 1
ATOM 624 C C . ASP A 1 79 ? 10.117 0.546 -17.347 1.00 84.19 79 ASP A C 1
ATOM 626 O O . ASP A 1 79 ? 9.904 -0.308 -16.478 1.00 84.19 79 ASP A O 1
ATOM 630 N N . PHE A 1 80 ? 9.140 1.100 -18.073 1.00 88.50 80 PHE A N 1
ATOM 631 C CA . PHE A 1 80 ? 7.705 0.798 -17.985 1.00 88.50 80 PHE A CA 1
ATOM 632 C C . PHE A 1 80 ? 7.069 0.987 -16.593 1.00 88.50 80 PHE A C 1
ATOM 634 O O . PHE A 1 80 ? 5.937 0.552 -16.356 1.00 88.50 80 PHE A O 1
ATOM 641 N N . SER A 1 81 ? 7.757 1.690 -15.691 1.00 89.19 81 SER A N 1
ATOM 642 C CA . SER A 1 81 ? 7.276 2.045 -14.358 1.00 89.19 81 SER A CA 1
ATOM 643 C C . SER A 1 81 ? 7.174 3.566 -14.171 1.00 89.19 81 SER A C 1
ATOM 645 O O . SER A 1 81 ? 7.279 4.349 -15.116 1.00 89.19 81 SER A O 1
ATOM 647 N N . ILE A 1 82 ? 6.923 3.995 -12.936 1.00 87.00 82 ILE A N 1
ATOM 648 C CA . ILE A 1 82 ? 6.928 5.395 -12.511 1.00 87.00 82 ILE A CA 1
ATOM 649 C C . ILE A 1 82 ? 8.175 5.691 -11.676 1.00 87.00 82 ILE A C 1
ATOM 651 O O . ILE A 1 82 ? 8.739 4.809 -11.020 1.00 87.00 82 ILE A O 1
ATOM 655 N N . SER A 1 83 ? 8.598 6.955 -11.661 1.00 84.62 83 SER A N 1
ATOM 656 C CA . SER A 1 83 ? 9.695 7.378 -10.792 1.00 84.62 83 SER A CA 1
A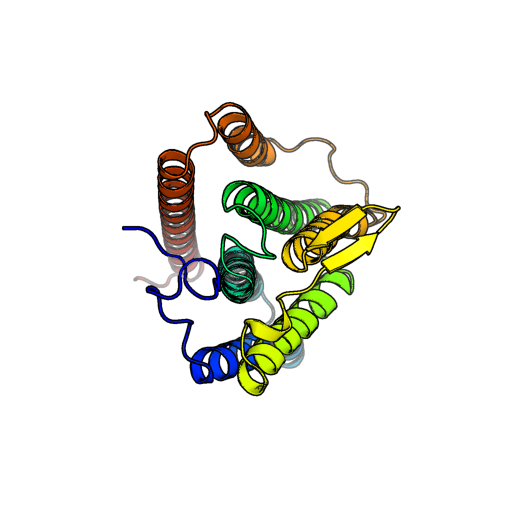TOM 657 C C . SER A 1 83 ? 9.320 7.205 -9.311 1.00 84.62 83 SER A C 1
ATOM 659 O O . SER A 1 83 ? 8.137 7.306 -8.961 1.00 84.62 83 SER A O 1
ATOM 661 N N . PRO A 1 84 ? 10.295 6.993 -8.410 1.00 81.12 84 PRO A N 1
ATOM 662 C CA . PRO A 1 84 ? 10.020 6.900 -6.975 1.00 81.12 84 PRO A CA 1
ATOM 663 C C . PRO A 1 84 ? 9.313 8.140 -6.431 1.00 81.12 84 PRO A C 1
ATOM 665 O O . PRO A 1 84 ? 8.495 8.036 -5.523 1.00 81.12 84 PRO A O 1
ATOM 668 N N . TRP A 1 85 ? 9.569 9.304 -7.026 1.00 79.38 85 TRP A N 1
ATOM 669 C CA . TRP A 1 85 ? 8.851 10.535 -6.724 1.00 79.38 85 TRP A CA 1
ATOM 670 C C . TRP A 1 85 ? 7.342 10.452 -6.966 1.00 79.38 85 TRP A C 1
ATOM 672 O O . TRP A 1 85 ? 6.535 10.841 -6.125 1.00 79.38 85 TRP A O 1
ATOM 682 N N . ARG A 1 86 ? 6.939 9.909 -8.115 1.00 85.12 86 ARG A N 1
ATOM 683 C CA . ARG A 1 86 ? 5.523 9.702 -8.443 1.00 85.12 86 ARG A CA 1
ATOM 684 C C . ARG A 1 86 ? 4.904 8.642 -7.539 1.00 85.12 86 ARG A C 1
ATOM 686 O O . ARG A 1 86 ? 3.795 8.827 -7.044 1.00 85.12 86 ARG A O 1
ATOM 693 N N . MET A 1 87 ? 5.656 7.583 -7.237 1.00 85.25 87 MET A N 1
ATOM 694 C CA . MET A 1 87 ? 5.253 6.575 -6.255 1.00 85.25 87 MET A CA 1
ATOM 695 C C . MET A 1 87 ? 5.034 7.181 -4.861 1.00 85.25 87 MET A C 1
ATOM 697 O O . MET A 1 87 ? 4.076 6.837 -4.173 1.00 85.25 87 MET A O 1
ATOM 701 N N . TYR A 1 88 ? 5.874 8.125 -4.446 1.00 81.62 88 TYR A N 1
ATOM 702 C CA . TYR A 1 88 ? 5.718 8.821 -3.175 1.00 81.62 88 TYR A CA 1
ATOM 703 C C . TYR A 1 88 ? 4.380 9.574 -3.092 1.00 81.62 88 TYR A C 1
ATOM 705 O O . TYR A 1 88 ? 3.665 9.454 -2.096 1.00 81.62 88 TYR A O 1
ATOM 713 N N . PHE A 1 89 ? 3.976 10.278 -4.154 1.00 84.31 89 PHE A N 1
ATOM 714 C CA . PHE A 1 89 ? 2.647 10.895 -4.214 1.00 84.31 89 PHE A CA 1
ATOM 715 C C . PHE A 1 89 ? 1.507 9.871 -4.251 1.00 84.31 89 PHE A C 1
ATOM 717 O O . PHE A 1 89 ? 0.464 10.112 -3.641 1.00 84.31 89 PHE A O 1
ATOM 724 N N . CYS A 1 90 ? 1.709 8.711 -4.881 1.00 86.44 90 CYS A N 1
ATOM 725 C CA . CYS A 1 90 ? 0.752 7.604 -4.812 1.00 86.44 90 CYS A CA 1
ATOM 726 C C . CYS A 1 90 ? 0.572 7.095 -3.372 1.00 86.44 90 CYS A C 1
ATOM 728 O O . CYS A 1 90 ? -0.553 6.857 -2.942 1.00 86.44 90 CYS A O 1
ATOM 730 N N . LEU A 1 91 ? 1.650 6.973 -2.591 1.00 84.88 91 LEU A N 1
ATOM 731 C CA . LEU A 1 91 ? 1.570 6.585 -1.177 1.00 84.88 91 LEU A CA 1
ATOM 732 C C . LEU A 1 91 ? 0.819 7.628 -0.343 1.00 84.88 91 LEU A C 1
ATOM 734 O O . LEU A 1 91 ? -0.079 7.278 0.420 1.00 84.88 91 LEU A O 1
ATOM 738 N N . TRP A 1 92 ? 1.124 8.914 -0.528 1.00 82.19 92 TRP A N 1
ATOM 739 C CA . TRP A 1 92 ? 0.381 9.988 0.138 1.00 82.19 92 TRP A CA 1
ATOM 740 C C . TRP A 1 92 ? -1.093 10.018 -0.246 1.00 82.19 92 TRP A C 1
ATOM 742 O O . TRP A 1 92 ? -1.935 10.304 0.601 1.00 82.19 92 TRP A O 1
ATOM 752 N N . ASN A 1 93 ? -1.417 9.698 -1.497 1.00 84.38 93 ASN A N 1
ATOM 753 C CA . ASN A 1 93 ? -2.791 9.562 -1.954 1.00 84.38 93 ASN A CA 1
ATOM 754 C C . ASN A 1 93 ? -3.539 8.451 -1.198 1.00 84.38 93 ASN A C 1
ATOM 756 O O . ASN A 1 93 ? -4.652 8.683 -0.725 1.00 84.38 93 ASN A O 1
ATOM 760 N N . VAL A 1 94 ? -2.920 7.278 -1.031 1.00 85.19 94 VAL A N 1
ATOM 761 C CA . VAL A 1 94 ? -3.507 6.170 -0.259 1.00 85.19 94 VAL A CA 1
ATOM 762 C C . VAL A 1 94 ? -3.682 6.569 1.205 1.00 85.19 94 VAL A C 1
ATOM 764 O O . VAL A 1 94 ? -4.754 6.352 1.770 1.00 85.19 94 VAL A O 1
ATOM 767 N N . PHE A 1 95 ? -2.686 7.224 1.807 1.00 82.75 95 PHE A N 1
ATOM 768 C CA . PHE A 1 95 ? -2.804 7.740 3.171 1.00 82.75 95 PHE A CA 1
ATOM 769 C C . PHE A 1 95 ? -3.919 8.774 3.319 1.00 82.75 95 PHE A C 1
ATOM 771 O O . PHE A 1 95 ? -4.663 8.724 4.294 1.00 82.75 95 PHE A O 1
ATOM 778 N N . ALA A 1 96 ? -4.072 9.686 2.357 1.00 80.06 96 ALA A N 1
ATOM 779 C CA . ALA A 1 96 ? -5.183 10.630 2.335 1.00 80.06 96 ALA A CA 1
ATOM 780 C C . ALA A 1 96 ? -6.532 9.904 2.262 1.00 80.06 96 ALA A C 1
ATOM 782 O O . ALA A 1 96 ? -7.425 10.238 3.035 1.00 80.06 96 ALA A O 1
ATOM 783 N N . CYS A 1 97 ? -6.681 8.900 1.389 1.00 81.25 97 CYS A N 1
ATOM 784 C CA . CYS A 1 97 ? -7.900 8.084 1.310 1.00 81.25 97 CYS A CA 1
ATOM 785 C C . CYS A 1 97 ? -8.224 7.430 2.660 1.00 81.25 97 CYS A C 1
ATOM 787 O O . CYS A 1 97 ? -9.341 7.553 3.170 1.00 81.25 97 CYS A O 1
ATOM 789 N N . PHE A 1 98 ? -7.232 6.760 3.252 1.00 83.75 98 PHE A N 1
ATOM 790 C CA . PHE A 1 98 ? -7.372 6.095 4.541 1.00 83.75 98 PHE A CA 1
ATOM 791 C C . PHE A 1 98 ? -7.769 7.096 5.628 1.00 83.75 98 PHE A C 1
ATOM 793 O O . PHE A 1 98 ? -8.786 6.923 6.296 1.00 83.75 98 PHE A O 1
ATOM 800 N N . PHE A 1 99 ? -7.040 8.205 5.733 1.00 81.62 99 PHE A N 1
ATOM 801 C CA . PHE A 1 99 ? -7.303 9.245 6.715 1.00 81.62 99 PHE A CA 1
ATOM 802 C C . PHE A 1 99 ? -8.706 9.853 6.565 1.00 81.62 99 PHE A C 1
ATOM 804 O O . PHE A 1 99 ? -9.429 9.988 7.551 1.00 81.62 99 PHE A O 1
ATOM 811 N N . LEU A 1 100 ? -9.118 10.207 5.343 1.00 79.88 100 LEU A N 1
ATOM 812 C CA . LEU A 1 100 ? -10.416 10.836 5.089 1.00 79.88 100 LEU A CA 1
ATOM 813 C C . LEU A 1 100 ? -11.587 9.902 5.415 1.00 79.88 100 LEU A C 1
ATOM 815 O O . LEU A 1 100 ? -12.556 10.359 6.013 1.00 79.88 100 LEU A O 1
ATOM 819 N N . SER A 1 101 ? -11.486 8.606 5.106 1.00 80.69 101 SER A N 1
ATOM 820 C CA . SER A 1 101 ? -12.526 7.628 5.478 1.00 80.69 101 SER A CA 1
ATOM 821 C C . SER A 1 101 ? -12.684 7.492 7.000 1.00 80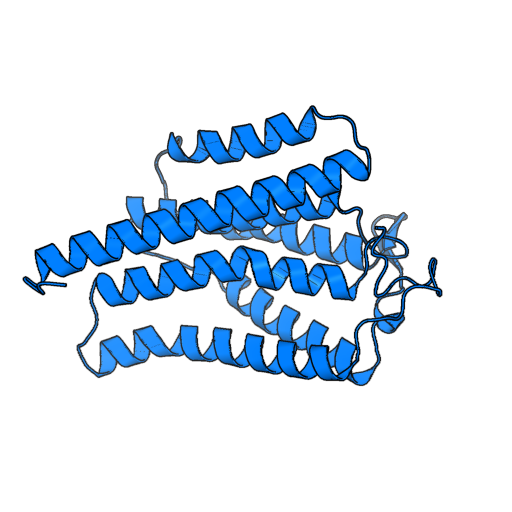.69 101 SER A C 1
ATOM 823 O O . SER A 1 101 ? -13.795 7.426 7.526 1.00 80.69 101 SER A O 1
ATOM 825 N N . HIS A 1 102 ? -11.574 7.543 7.738 1.00 81.44 102 HIS A N 1
ATOM 826 C CA . HIS A 1 102 ? -11.576 7.505 9.199 1.00 81.44 102 HIS A CA 1
ATOM 827 C C . HIS A 1 102 ? -12.066 8.815 9.811 1.00 81.44 102 HIS A C 1
ATOM 829 O O . HIS A 1 102 ? -12.745 8.812 10.837 1.00 81.44 102 HIS A O 1
ATOM 835 N N . TRP A 1 103 ? -11.762 9.941 9.169 1.00 78.62 103 TRP A N 1
ATOM 836 C CA . TRP A 1 103 ? -12.327 11.231 9.532 1.00 78.62 103 TRP A CA 1
ATOM 837 C C . TRP A 1 103 ? -13.842 11.248 9.334 1.00 78.62 103 TRP A C 1
ATOM 839 O O . TRP A 1 103 ? -14.573 11.689 10.220 1.00 78.62 103 TRP A O 1
ATOM 849 N N . GLU A 1 104 ? -14.338 10.735 8.211 1.00 80.06 104 GLU A N 1
ATOM 850 C CA . GLU A 1 104 ? -15.772 10.593 7.971 1.00 80.06 104 GLU A CA 1
ATOM 851 C C . GLU A 1 104 ? -16.419 9.728 9.056 1.00 80.06 104 GLU A C 1
ATOM 853 O O . GLU A 1 104 ? -17.403 10.154 9.665 1.00 80.06 104 GLU A O 1
ATOM 858 N N . LYS A 1 105 ? -15.820 8.577 9.382 1.00 82.62 105 LYS A N 1
ATOM 859 C CA . LYS A 1 105 ? -16.263 7.728 10.494 1.00 82.62 105 LYS A CA 1
ATOM 860 C C . LYS A 1 105 ? -16.301 8.486 11.816 1.00 82.62 105 LYS A C 1
ATOM 862 O O . LYS A 1 105 ? -17.292 8.395 12.531 1.00 82.62 105 LYS A O 1
ATOM 867 N N . TYR A 1 106 ? -15.259 9.250 12.139 1.00 81.56 106 TYR A N 1
ATOM 868 C CA . TYR A 1 106 ? -15.203 10.032 13.375 1.00 81.56 106 TYR A CA 1
ATOM 869 C C . TYR A 1 106 ? -16.362 11.035 13.482 1.00 81.56 106 TYR A C 1
ATOM 871 O O . TYR A 1 106 ? -16.921 11.216 14.560 1.00 81.56 106 TYR A O 1
ATOM 879 N N . ASN A 1 107 ? -16.755 11.661 12.368 1.00 79.81 107 ASN A N 1
ATOM 880 C CA . ASN A 1 107 ? -17.846 12.639 12.352 1.00 79.81 107 ASN A CA 1
ATOM 881 C C . ASN A 1 107 ? -19.241 11.992 12.289 1.00 79.81 107 ASN A C 1
ATOM 883 O O . ASN A 1 107 ? -20.191 12.533 12.846 1.00 79.81 107 ASN A O 1
ATOM 887 N N . THR A 1 108 ? -19.386 10.870 11.581 1.00 80.75 108 THR A N 1
ATOM 888 C CA . THR A 1 108 ? -20.694 10.256 11.278 1.00 80.75 108 THR A CA 1
ATOM 889 C C . THR A 1 108 ? -21.035 9.063 12.171 1.00 80.75 108 THR A C 1
ATOM 891 O O . THR A 1 108 ? -22.191 8.652 12.229 1.00 80.75 108 THR A O 1
ATOM 894 N N . GLY A 1 109 ? -20.042 8.478 12.844 1.00 80.94 109 GLY A N 1
ATOM 895 C CA . GLY A 1 109 ? -20.156 7.214 13.572 1.00 80.94 109 GLY A CA 1
ATOM 896 C C . GLY A 1 109 ? -20.218 5.972 12.675 1.00 80.94 109 GLY A C 1
ATOM 897 O O . GLY A 1 109 ? -20.333 4.863 13.192 1.00 80.94 109 GLY A O 1
ATOM 898 N N . CYS A 1 110 ? -20.143 6.124 11.348 1.00 78.06 110 CYS A N 1
ATOM 899 C CA . CYS A 1 110 ? -20.244 5.025 10.393 1.00 78.06 110 CYS A CA 1
ATOM 900 C C . CYS A 1 110 ? -19.023 5.005 9.472 1.00 78.06 110 CYS A C 1
ATOM 902 O O . CYS A 1 110 ? -18.709 6.002 8.827 1.00 78.06 110 CYS A O 1
ATOM 904 N N . LEU A 1 111 ? -18.346 3.859 9.387 1.00 78.69 111 LEU A N 1
ATOM 905 C CA . LEU A 1 111 ? -17.315 3.640 8.380 1.00 78.69 111 LEU A CA 1
ATOM 906 C C . LEU A 1 111 ? -17.951 2.963 7.172 1.00 78.69 111 LEU A C 1
ATOM 908 O O . LEU A 1 111 ? -18.225 1.763 7.200 1.00 78.69 111 LEU A O 1
ATOM 912 N N . PHE A 1 112 ? -18.189 3.733 6.119 1.00 72.62 112 PHE A N 1
ATOM 913 C CA . PHE A 1 112 ? -18.595 3.177 4.839 1.00 72.62 112 PHE A CA 1
ATOM 914 C C . PHE A 1 112 ? -17.359 3.000 3.959 1.00 72.62 112 PHE A C 1
ATOM 916 O O . PHE A 1 112 ? -16.769 3.980 3.510 1.00 72.62 112 PHE A O 1
ATOM 923 N N . LEU A 1 113 ? -16.966 1.749 3.710 1.00 69.50 113 LEU A N 1
ATOM 924 C CA . LEU A 1 113 ? -15.987 1.423 2.676 1.00 69.50 113 LEU A CA 1
ATOM 925 C C . LEU A 1 113 ? -16.740 1.052 1.392 1.00 69.50 113 LEU A C 1
ATOM 927 O O . LEU A 1 113 ? -17.414 0.021 1.354 1.00 69.50 113 LEU A O 1
ATOM 931 N N . PRO A 1 114 ? -16.644 1.863 0.325 1.00 68.56 114 PRO A N 1
ATOM 932 C CA . PRO A 1 114 ? -17.078 1.442 -0.994 1.00 68.56 114 PRO A CA 1
ATOM 933 C C . PRO A 1 114 ? -16.272 0.222 -1.457 1.00 68.56 114 PRO A C 1
ATOM 935 O O . PRO A 1 114 ? -15.107 0.055 -1.095 1.00 68.56 114 PRO A O 1
ATOM 938 N N . TRP A 1 115 ? -16.846 -0.538 -2.391 1.00 74.12 115 TRP A N 1
ATOM 939 C CA . TRP A 1 115 ? -16.227 -1.702 -3.049 1.00 74.12 115 TRP A CA 1
ATOM 940 C C . TRP A 1 115 ? -14.837 -1.440 -3.650 1.00 74.12 115 TRP A C 1
ATOM 942 O O . TRP A 1 115 ? -14.126 -2.375 -4.008 1.00 74.12 115 TRP A O 1
ATOM 952 N N . GLY A 1 116 ? -14.436 -0.172 -3.796 1.00 77.56 116 GLY A N 1
ATOM 953 C CA . GLY A 1 116 ? -13.101 0.207 -4.239 1.00 77.56 116 GLY A CA 1
ATOM 954 C C . GLY A 1 116 ? -12.010 -0.530 -3.463 1.00 77.56 116 GLY A C 1
ATOM 955 O O . GLY A 1 116 ? -11.121 -1.106 -4.095 1.00 77.56 116 GLY A O 1
ATOM 956 N N . TYR A 1 117 ? -12.087 -0.567 -2.129 1.00 80.56 117 TYR A N 1
ATOM 957 C CA . TYR A 1 117 ? -11.094 -1.250 -1.293 1.00 80.56 117 TYR A CA 1
ATOM 958 C C . TYR A 1 117 ? -10.974 -2.748 -1.620 1.00 80.56 117 TYR A C 1
ATOM 960 O O . TYR A 1 117 ? -9.875 -3.228 -1.914 1.00 80.56 117 TYR A O 1
ATOM 968 N N . ASP A 1 118 ? -12.098 -3.463 -1.693 1.00 86.44 118 ASP A N 1
ATOM 969 C CA . ASP A 1 118 ? -12.117 -4.886 -2.054 1.00 86.44 118 ASP A CA 1
ATOM 970 C C . ASP A 1 118 ? -11.512 -5.109 -3.447 1.00 86.44 118 ASP A C 1
ATOM 972 O O . ASP A 1 118 ? -10.638 -5.958 -3.643 1.00 86.44 118 ASP A O 1
ATOM 976 N N . TYR A 1 119 ? -11.885 -4.269 -4.421 1.00 86.38 119 TYR A N 1
ATOM 977 C CA . TYR A 1 119 ? -11.300 -4.331 -5.758 1.00 86.38 119 TYR A CA 1
ATOM 978 C C . TYR A 1 119 ? -9.787 -4.084 -5.747 1.00 86.38 119 TYR A C 1
ATOM 980 O O . TYR A 1 119 ? -9.089 -4.690 -6.558 1.00 86.38 119 TYR A O 1
ATOM 988 N N . SER A 1 120 ? -9.240 -3.234 -4.859 1.00 87.00 120 SER A N 1
ATOM 989 C CA . SER A 1 120 ? -7.772 -3.061 -4.752 1.00 87.00 120 SER A CA 1
ATOM 990 C C . SER A 1 120 ? -7.105 -4.312 -4.242 1.00 87.00 120 SER A C 1
ATOM 992 O O . SER A 1 120 ? -6.088 -4.709 -4.798 1.00 87.00 120 SER A O 1
ATOM 994 N N . MET A 1 121 ? -7.646 -4.926 -3.196 1.00 90.56 121 MET A N 1
ATOM 995 C CA . MET A 1 121 ? -7.000 -6.077 -2.578 1.00 90.56 121 MET A CA 1
ATOM 996 C C . MET A 1 121 ? -7.013 -7.278 -3.520 1.00 90.56 121 MET A C 1
ATOM 998 O O . MET A 1 121 ? -5.973 -7.898 -3.750 1.00 90.56 121 MET A O 1
ATOM 1002 N N . VAL A 1 122 ? -8.151 -7.529 -4.173 1.00 92.38 122 VAL A N 1
ATOM 1003 C CA . VAL A 1 122 ? -8.272 -8.588 -5.180 1.00 92.38 122 VAL A CA 1
ATOM 1004 C C . VAL A 1 122 ? -7.384 -8.309 -6.397 1.00 92.38 122 VAL A C 1
ATOM 1006 O O . VAL A 1 122 ? -6.674 -9.207 -6.847 1.00 92.38 122 VAL A O 1
ATOM 1009 N N . SER A 1 123 ? -7.364 -7.077 -6.921 1.00 91.88 123 SER A N 1
ATOM 1010 C CA . SER A 1 123 ? -6.487 -6.745 -8.059 1.00 91.88 123 SER A CA 1
ATOM 1011 C C . SER A 1 123 ? -5.006 -6.860 -7.702 1.00 91.88 123 SER A C 1
ATOM 1013 O O . SER A 1 123 ? -4.242 -7.413 -8.488 1.00 91.88 123 SER A O 1
ATOM 1015 N N . SER A 1 124 ? -4.606 -6.441 -6.500 1.00 93.81 124 SER A N 1
ATOM 1016 C CA . SER A 1 124 ? -3.230 -6.582 -6.011 1.00 93.81 124 SER A CA 1
ATOM 1017 C C . SER A 1 124 ? -2.822 -8.052 -5.915 1.00 93.81 124 SER A C 1
ATOM 1019 O O . SER A 1 124 ? -1.772 -8.439 -6.425 1.00 93.81 124 SER A O 1
ATOM 1021 N N . MET A 1 125 ? -3.684 -8.898 -5.339 1.00 96.19 125 MET A N 1
ATOM 1022 C CA . MET A 1 125 ? -3.485 -10.350 -5.295 1.00 96.19 125 MET A CA 1
ATOM 1023 C C . MET A 1 125 ? -3.298 -10.939 -6.703 1.00 96.19 125 MET A C 1
ATOM 1025 O O . MET A 1 125 ? -2.372 -11.723 -6.918 1.00 96.19 125 MET A O 1
ATOM 1029 N N . ILE A 1 126 ? -4.141 -10.549 -7.668 1.00 96.19 126 ILE A N 1
ATOM 1030 C CA . ILE A 1 126 ? -4.042 -11.006 -9.063 1.00 96.19 126 ILE A CA 1
ATOM 1031 C C . ILE A 1 126 ? -2.712 -10.569 -9.685 1.00 96.19 126 ILE A C 1
ATOM 1033 O O . ILE A 1 126 ? -2.039 -11.393 -10.301 1.00 96.19 126 ILE A O 1
ATOM 1037 N N . VAL A 1 127 ? -2.298 -9.313 -9.497 1.00 95.44 127 VAL A N 1
ATOM 1038 C CA . VAL A 1 127 ? -1.014 -8.796 -10.001 1.00 95.44 127 VAL A CA 1
ATOM 1039 C C . VAL A 1 127 ? 0.153 -9.617 -9.451 1.00 95.44 127 VAL A C 1
ATOM 1041 O O . VAL A 1 127 ? 0.995 -10.078 -10.225 1.00 95.44 127 VAL A O 1
ATOM 1044 N N . PHE A 1 128 ? 0.192 -9.880 -8.143 1.00 96.94 128 PHE A N 1
ATOM 1045 C CA . PHE A 1 128 ? 1.244 -10.702 -7.539 1.00 96.94 128 PHE A CA 1
ATOM 1046 C C . PHE A 1 128 ? 1.232 -12.142 -8.064 1.00 96.94 128 PHE A C 1
ATOM 1048 O O . PHE A 1 128 ? 2.283 -12.684 -8.409 1.00 96.94 128 PHE A O 1
ATOM 1055 N N . PHE A 1 129 ? 0.053 -12.748 -8.207 1.00 97.81 129 PHE A N 1
ATOM 1056 C CA . PHE A 1 129 ? -0.071 -14.102 -8.741 1.00 97.81 129 PHE A CA 1
ATOM 1057 C C . PHE A 1 129 ? 0.385 -14.201 -10.207 1.00 97.81 129 PHE A C 1
ATOM 1059 O O . PHE A 1 129 ? 1.142 -15.104 -10.563 1.00 97.81 129 PHE A O 1
ATOM 1066 N N . LEU A 1 130 ? -0.002 -13.248 -11.059 1.00 96.94 130 LEU A N 1
ATOM 1067 C CA . LEU A 1 130 ? 0.455 -13.188 -12.451 1.00 96.94 130 LEU A CA 1
ATOM 1068 C C . LEU A 1 130 ? 1.973 -12.978 -12.538 1.00 96.94 130 LEU A C 1
ATOM 1070 O O . LEU A 1 130 ? 2.642 -13.621 -13.349 1.00 96.94 130 LEU A O 1
ATOM 1074 N N . THR A 1 131 ? 2.528 -12.150 -11.650 1.00 96.00 131 THR A N 1
ATOM 1075 C CA . THR A 1 131 ? 3.979 -11.928 -11.545 1.00 96.00 131 THR A CA 1
ATOM 1076 C C . THR A 1 131 ? 4.716 -13.198 -11.113 1.00 96.00 131 THR A C 1
ATOM 1078 O O . THR A 1 131 ? 5.812 -13.468 -11.603 1.00 96.00 131 THR A O 1
ATOM 1081 N N . PHE A 1 132 ? 4.119 -14.032 -10.256 1.00 96.81 132 PHE A N 1
ATOM 1082 C CA . PHE A 1 132 ? 4.661 -15.354 -9.935 1.00 96.81 132 PHE A CA 1
ATOM 1083 C C . PHE A 1 132 ? 4.708 -16.268 -11.169 1.00 96.81 132 PHE A C 1
ATOM 1085 O O . PHE A 1 132 ? 5.758 -16.844 -11.460 1.00 96.81 132 PHE A O 1
ATOM 1092 N N . VAL A 1 133 ? 3.597 -16.386 -11.904 1.00 97.12 133 VAL A N 1
ATOM 1093 C CA . VAL A 1 133 ? 3.486 -17.313 -13.043 1.00 97.12 133 VAL A CA 1
ATOM 1094 C C . VAL A 1 133 ? 4.413 -16.891 -14.184 1.00 97.12 133 VAL A C 1
ATOM 1096 O O . VAL A 1 133 ? 5.255 -17.668 -14.641 1.00 97.12 133 VAL A O 1
ATOM 1099 N N . ALA A 1 134 ? 4.300 -15.644 -14.633 1.00 94.44 134 ALA A N 1
ATOM 1100 C CA . ALA A 1 134 ? 4.949 -15.197 -15.859 1.00 94.44 134 ALA A CA 1
ATOM 1101 C C . ALA A 1 134 ? 6.233 -14.379 -15.618 1.00 94.44 134 ALA A C 1
ATOM 1103 O O . ALA A 1 134 ? 7.094 -14.317 -16.494 1.00 94.44 134 ALA A O 1
ATOM 1104 N N . GLY A 1 135 ? 6.457 -13.873 -14.403 1.00 92.25 135 GLY A N 1
ATOM 1105 C CA . GLY A 1 135 ? 7.562 -12.962 -14.082 1.00 92.25 135 GLY A CA 1
ATOM 1106 C C . GLY A 1 135 ? 7.193 -11.493 -14.295 1.00 92.25 135 GLY A C 1
ATOM 1107 O O . GLY A 1 135 ? 6.116 -11.187 -14.792 1.00 92.25 135 GLY A O 1
ATOM 1108 N N . HIS A 1 136 ? 8.096 -10.577 -13.936 1.00 91.00 136 HIS A N 1
ATOM 1109 C CA . HIS A 1 136 ? 7.855 -9.130 -14.057 1.00 91.00 136 HIS A CA 1
ATOM 1110 C C . HIS A 1 136 ? 7.766 -8.638 -15.514 1.00 91.00 136 HIS A C 1
ATOM 1112 O O . HIS A 1 136 ? 7.128 -7.621 -15.772 1.00 91.00 136 HIS A O 1
ATOM 1118 N N . GLY A 1 137 ? 8.346 -9.373 -16.472 1.00 91.38 137 GLY A N 1
ATOM 1119 C CA . GLY A 1 137 ? 8.368 -9.003 -17.892 1.00 91.38 137 GLY A CA 1
ATOM 1120 C C . GLY A 1 137 ? 6.984 -8.805 -18.524 1.00 91.38 137 GLY A C 1
ATOM 1121 O O . GLY A 1 137 ? 6.851 -8.034 -19.467 1.00 91.38 137 GLY A O 1
ATOM 1122 N N . ILE A 1 138 ? 5.923 -9.421 -17.983 1.00 93.19 138 ILE A N 1
ATOM 1123 C CA . ILE A 1 138 ? 4.552 -9.210 -18.489 1.00 93.19 138 ILE A CA 1
ATOM 1124 C C . ILE A 1 138 ? 4.039 -7.789 -18.280 1.00 93.19 138 ILE A C 1
ATOM 1126 O O . ILE A 1 138 ? 3.056 -7.412 -18.905 1.00 93.19 138 ILE A O 1
ATOM 1130 N N . TRP A 1 139 ? 4.666 -7.028 -17.384 1.00 92.25 139 TRP A N 1
ATOM 1131 C CA . TRP A 1 139 ? 4.296 -5.653 -17.069 1.00 92.25 139 TRP A CA 1
ATOM 1132 C C . TRP A 1 139 ? 5.095 -4.635 -17.892 1.00 92.25 139 TRP A C 1
ATOM 1134 O O . TRP A 1 139 ? 4.938 -3.433 -17.703 1.00 92.25 139 TRP A O 1
ATOM 1144 N N . LYS A 1 140 ? 5.935 -5.100 -18.825 1.00 91.94 140 LYS A N 1
ATOM 1145 C CA . LYS A 1 140 ? 6.745 -4.268 -19.722 1.00 91.94 140 LYS A CA 1
ATOM 1146 C C . LYS A 1 140 ? 5.977 -3.973 -21.008 1.00 91.94 140 LYS A C 1
ATOM 1148 O O . LYS A 1 140 ? 6.294 -4.474 -22.084 1.00 91.94 140 LYS A O 1
ATOM 1153 N N . PHE A 1 141 ? 4.897 -3.208 -20.867 1.00 91.81 141 PHE A N 1
ATOM 1154 C CA . PHE A 1 141 ? 4.053 -2.784 -21.981 1.00 91.81 141 PHE A CA 1
ATOM 1155 C C . PHE A 1 141 ? 3.553 -1.351 -21.806 1.00 91.81 141 PHE A C 1
ATOM 1157 O O . PHE A 1 141 ? 3.528 -0.796 -20.704 1.00 91.81 141 PHE A O 1
ATOM 1164 N N . GLU A 1 142 ? 3.104 -0.782 -22.920 1.00 93.25 142 GLU A N 1
ATOM 1165 C CA . GLU A 1 142 ? 2.461 0.523 -22.992 1.00 93.25 142 GLU A CA 1
ATOM 1166 C C . GLU A 1 142 ? 1.060 0.385 -23.581 1.00 93.25 142 GLU A C 1
ATOM 1168 O O . GLU A 1 142 ? 0.809 -0.438 -24.464 1.00 93.25 142 GLU A O 1
ATOM 1173 N N . VAL A 1 143 ? 0.138 1.208 -23.089 1.00 90.25 143 VAL A N 1
ATOM 1174 C CA . VAL A 1 143 ? -1.236 1.287 -23.585 1.00 90.25 143 VAL A CA 1
ATOM 1175 C C . VAL A 1 143 ? -1.441 2.655 -24.235 1.00 90.25 143 VAL A C 1
ATOM 1177 O O . VAL A 1 143 ? -1.121 3.670 -23.612 1.00 90.25 143 VAL A O 1
ATOM 1180 N N . PRO A 1 144 ? -1.986 2.728 -25.462 1.00 91.19 144 PRO A N 1
ATOM 1181 C CA . PRO A 1 144 ? -2.305 4.002 -26.087 1.00 91.19 144 PRO A CA 1
ATOM 1182 C C . PRO A 1 144 ? -3.540 4.621 -25.415 1.00 91.19 144 PRO A C 1
ATOM 1184 O O . PRO A 1 144 ? -4.658 4.129 -25.570 1.00 91.19 144 PRO A O 1
ATOM 1187 N N . ILE A 1 145 ? -3.350 5.721 -24.685 1.00 87.25 145 ILE A N 1
ATOM 1188 C CA . ILE A 1 145 ? -4.418 6.489 -24.032 1.00 87.25 145 ILE A CA 1
ATOM 1189 C C . ILE A 1 145 ? -4.362 7.923 -24.554 1.00 87.25 145 ILE A C 1
ATOM 1191 O O . ILE A 1 145 ? -3.335 8.587 -24.454 1.00 87.25 145 ILE A O 1
ATOM 1195 N N . ALA A 1 146 ? -5.465 8.403 -25.136 1.00 84.12 146 ALA A N 1
ATOM 1196 C CA . ALA A 1 146 ? -5.571 9.758 -25.696 1.00 84.12 146 ALA A CA 1
ATOM 1197 C C . ALA A 1 146 ? -4.424 10.135 -26.669 1.00 84.12 146 ALA A C 1
ATOM 1199 O O . ALA A 1 146 ? -3.992 11.283 -26.725 1.00 84.12 146 ALA A O 1
ATOM 1200 N N . GLY A 1 147 ? -3.922 9.159 -27.435 1.00 84.38 147 GLY A N 1
ATOM 1201 C CA . GLY A 1 147 ? -2.827 9.356 -28.393 1.00 84.38 147 GLY A CA 1
ATOM 1202 C C . GLY A 1 147 ? -1.419 9.357 -27.786 1.00 84.38 147 GLY A C 1
ATOM 1203 O O . GLY A 1 147 ? -0.458 9.542 -28.526 1.00 84.38 147 GLY A O 1
ATOM 1204 N N . GLN A 1 148 ? -1.279 9.126 -26.477 1.00 87.00 148 GLN A N 1
ATOM 1205 C CA . GLN A 1 148 ? 0.007 8.964 -25.795 1.00 87.00 148 GLN A CA 1
ATOM 1206 C C . GLN A 1 148 ? 0.217 7.506 -25.377 1.00 87.00 148 GLN A C 1
ATOM 1208 O O . GLN A 1 148 ? -0.725 6.832 -24.958 1.00 87.00 148 GLN A O 1
ATOM 1213 N N . ALA A 1 149 ? 1.450 7.014 -25.488 1.00 88.62 149 ALA A N 1
ATOM 1214 C CA . ALA A 1 149 ? 1.824 5.705 -24.972 1.00 88.62 149 ALA A CA 1
ATOM 1215 C C . ALA A 1 149 ? 2.049 5.811 -23.457 1.00 88.62 149 ALA A C 1
ATOM 1217 O O . ALA A 1 149 ? 2.948 6.516 -23.002 1.00 88.62 149 ALA A O 1
ATOM 1218 N N . VAL A 1 150 ? 1.184 5.165 -22.673 1.00 90.44 150 VAL A N 1
ATOM 1219 C CA . VAL A 1 150 ? 1.249 5.184 -21.208 1.00 90.44 150 VAL A CA 1
ATOM 1220 C C . VAL A 1 150 ? 1.822 3.853 -20.720 1.00 90.44 150 VAL A C 1
ATOM 1222 O O . VAL A 1 150 ? 1.215 2.814 -20.994 1.00 90.44 150 VAL A O 1
ATOM 1225 N N . PRO A 1 151 ? 2.949 3.846 -19.986 1.00 92.25 151 PRO A N 1
ATOM 1226 C CA . PRO A 1 151 ? 3.531 2.614 -19.459 1.00 92.25 151 PRO A CA 1
ATOM 1227 C C . PRO A 1 151 ? 2.634 1.977 -18.395 1.00 92.25 151 PRO A C 1
ATOM 1229 O O . PRO A 1 151 ? 1.871 2.671 -17.717 1.00 92.25 151 PRO A O 1
ATOM 1232 N N . ALA A 1 152 ? 2.758 0.663 -18.198 1.00 91.00 152 ALA A N 1
ATOM 1233 C CA . ALA A 1 152 ? 1.961 -0.088 -17.225 1.00 91.00 152 ALA A CA 1
ATOM 1234 C C . ALA A 1 152 ? 1.991 0.522 -15.808 1.00 91.00 152 ALA A C 1
ATOM 1236 O O . ALA A 1 152 ? 0.942 0.647 -15.172 1.00 91.00 152 ALA A O 1
ATOM 1237 N N . GLY A 1 153 ? 3.155 0.984 -15.331 1.00 89.00 153 GLY A N 1
ATOM 1238 C CA . GLY A 1 153 ? 3.246 1.684 -14.045 1.00 89.00 153 GLY A CA 1
ATOM 1239 C C . GLY A 1 153 ? 2.475 3.011 -14.015 1.00 89.00 153 GLY A C 1
ATOM 1240 O O . GLY A 1 153 ? 1.880 3.355 -12.997 1.00 89.00 153 GLY A O 1
ATOM 1241 N N . GLY A 1 154 ? 2.427 3.742 -15.133 1.00 89.00 154 GLY A N 1
ATOM 1242 C CA . GLY A 1 154 ? 1.633 4.970 -15.257 1.00 89.00 154 GLY A CA 1
ATOM 1243 C C . GLY A 1 154 ? 0.125 4.702 -15.250 1.00 89.00 154 GLY A C 1
ATOM 1244 O O . GLY A 1 154 ? -0.637 5.461 -14.652 1.00 89.00 154 GLY A O 1
ATOM 1245 N N . LEU A 1 155 ? -0.312 3.587 -15.846 1.00 88.50 155 LEU A N 1
ATOM 1246 C CA . LEU A 1 155 ? -1.696 3.120 -15.737 1.00 88.50 155 LEU A CA 1
ATOM 1247 C C . LEU A 1 155 ? -2.044 2.762 -14.284 1.00 88.50 155 LEU A C 1
ATOM 1249 O O . LEU A 1 155 ? -3.119 3.116 -13.803 1.00 88.50 155 LEU A O 1
ATOM 1253 N N . PHE A 1 156 ? -1.129 2.100 -13.575 1.00 87.38 156 PHE A N 1
ATOM 1254 C CA . PHE A 1 156 ? -1.301 1.774 -12.161 1.00 87.38 156 PHE A CA 1
ATOM 1255 C C . PHE A 1 156 ? -1.416 3.032 -11.285 1.00 87.38 156 PHE A C 1
ATOM 1257 O O . PHE A 1 156 ? -2.344 3.134 -10.484 1.00 87.38 156 PHE A O 1
ATOM 1264 N N . GLU A 1 157 ? -0.549 4.026 -11.486 1.00 89.12 157 GLU A N 1
ATOM 1265 C CA . GLU A 1 157 ? -0.642 5.329 -10.814 1.00 89.12 157 GLU A CA 1
ATOM 1266 C C . GLU A 1 157 ? -1.997 6.011 -11.054 1.00 89.12 157 GLU A C 1
ATOM 1268 O O . GLU A 1 157 ? -2.631 6.483 -10.109 1.00 89.12 157 GLU A O 1
ATOM 1273 N N . LEU A 1 158 ? -2.486 6.021 -12.300 1.00 85.69 158 LEU A N 1
ATOM 1274 C CA . LEU A 1 158 ? -3.797 6.586 -12.621 1.00 85.69 158 LEU A CA 1
ATOM 1275 C C . LEU A 1 158 ? -4.918 5.885 -11.838 1.00 85.69 158 LEU A C 1
ATOM 1277 O O . LEU A 1 158 ? -5.780 6.552 -11.263 1.00 85.69 158 LEU A O 1
ATOM 1281 N N . LEU A 1 159 ? -4.885 4.550 -11.768 1.00 83.69 159 LEU A N 1
ATOM 1282 C CA . LEU A 1 159 ? -5.851 3.764 -10.996 1.00 83.69 159 LEU A CA 1
ATOM 1283 C C . LEU A 1 159 ? -5.790 4.082 -9.497 1.00 83.69 159 LEU A C 1
ATOM 1285 O O . LEU A 1 159 ? -6.835 4.101 -8.844 1.00 83.69 159 LEU A O 1
ATOM 1289 N N . MET A 1 160 ? -4.602 4.356 -8.948 1.00 83.19 160 MET A N 1
ATOM 1290 C CA . MET A 1 160 ? -4.453 4.786 -7.557 1.00 83.19 160 MET A CA 1
ATOM 1291 C C . MET A 1 160 ? -5.076 6.167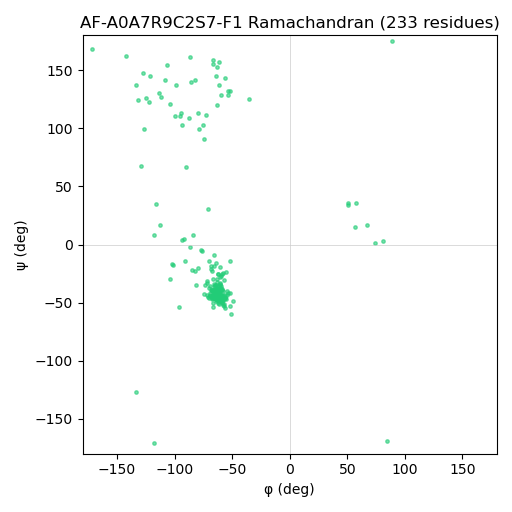 -7.327 1.00 83.19 160 MET A C 1
ATOM 1293 O O . MET A 1 160 ? -5.860 6.322 -6.395 1.00 83.19 160 MET A O 1
ATOM 1297 N N . TYR A 1 161 ? -4.838 7.145 -8.206 1.00 83.12 161 TYR A N 1
ATOM 1298 C CA . TYR A 1 161 ? -5.428 8.480 -8.052 1.00 83.12 161 TYR A CA 1
ATOM 1299 C C . TYR A 1 161 ? -6.948 8.504 -8.228 1.00 83.12 161 TYR A C 1
ATOM 1301 O O . TYR A 1 161 ? -7.638 9.185 -7.465 1.00 83.12 161 TYR A O 1
ATOM 1309 N N . CYS A 1 162 ? -7.500 7.744 -9.180 1.00 71.56 162 CYS A N 1
ATOM 1310 C CA . CYS A 1 162 ? -8.949 7.671 -9.390 1.00 71.56 162 CYS A CA 1
ATOM 1311 C C . CYS A 1 162 ? -9.709 7.193 -8.139 1.00 71.56 162 CYS A C 1
ATOM 1313 O O . CYS A 1 162 ? -10.873 7.552 -7.954 1.00 71.56 162 CYS A O 1
ATOM 1315 N N . ARG A 1 163 ? -9.061 6.437 -7.243 1.00 65.38 163 ARG A N 1
ATOM 1316 C CA . ARG A 1 163 ? -9.674 5.981 -5.987 1.00 65.38 163 ARG A CA 1
ATOM 1317 C C . ARG A 1 163 ? -10.020 7.114 -5.035 1.00 65.38 163 ARG A C 1
ATOM 1319 O O . ARG A 1 163 ? -11.071 7.020 -4.410 1.00 65.38 163 ARG A O 1
ATOM 1326 N N . LEU A 1 164 ? -9.214 8.180 -4.961 1.00 59.31 164 LEU A N 1
ATOM 1327 C CA . LEU A 1 164 ? -9.545 9.355 -4.140 1.00 59.31 164 LEU A CA 1
ATOM 1328 C C . LEU A 1 164 ? -10.892 9.947 -4.561 1.00 59.31 164 LEU A C 1
ATOM 1330 O O . LEU A 1 164 ? -11.716 10.273 -3.713 1.00 59.31 164 LEU A O 1
ATOM 1334 N N . ILE A 1 165 ? -11.117 10.041 -5.874 1.00 58.50 165 ILE A N 1
ATOM 1335 C CA . ILE A 1 165 ? -12.337 10.619 -6.442 1.00 58.50 165 ILE A CA 1
ATOM 1336 C C . ILE A 1 165 ? -13.542 9.764 -6.052 1.00 58.50 165 ILE A C 1
ATOM 1338 O O . ILE A 1 165 ? -14.528 10.303 -5.567 1.00 58.50 165 ILE A O 1
ATOM 1342 N N . VAL A 1 166 ? -13.448 8.438 -6.199 1.00 58.59 166 VAL A N 1
ATOM 1343 C CA . VAL A 1 166 ? -14.546 7.511 -5.873 1.00 58.59 166 VAL A CA 1
ATOM 1344 C C . VAL A 1 166 ? -14.815 7.449 -4.365 1.00 58.59 166 VAL A C 1
ATOM 1346 O O . VAL A 1 166 ? -15.976 7.429 -3.962 1.00 58.59 166 VAL A O 1
ATOM 1349 N N . HIS A 1 167 ? -13.775 7.474 -3.522 1.00 57.50 167 HIS A N 1
ATOM 1350 C CA . HIS A 1 167 ? -13.933 7.507 -2.062 1.00 57.50 167 HIS A CA 1
ATOM 1351 C C . HIS A 1 167 ? -14.566 8.808 -1.557 1.00 57.50 167 HIS A C 1
ATOM 1353 O O . HIS A 1 167 ? -15.273 8.786 -0.557 1.00 57.50 167 HIS A O 1
ATOM 1359 N N . GLN A 1 168 ? -14.357 9.932 -2.246 1.00 54.94 168 GLN A N 1
ATOM 1360 C CA . GLN A 1 168 ? -14.974 11.216 -1.896 1.00 54.94 168 GLN A CA 1
ATOM 1361 C C . GLN A 1 168 ? -16.450 11.331 -2.310 1.00 54.94 168 GLN A C 1
ATOM 1363 O O . GLN A 1 168 ? -17.094 12.322 -1.975 1.00 54.94 168 GLN A O 1
ATOM 1368 N N . MET A 1 169 ? -17.016 10.341 -3.012 1.00 48.72 169 MET A N 1
ATOM 1369 C CA . MET A 1 169 ? -18.432 10.354 -3.408 1.00 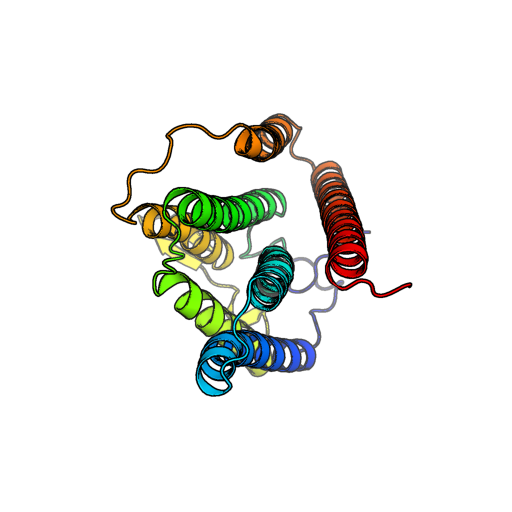48.72 169 MET A CA 1
ATOM 1370 C C . MET A 1 169 ? -19.384 9.834 -2.316 1.00 48.72 169 MET A C 1
ATOM 1372 O O . MET A 1 169 ? -20.577 9.667 -2.580 1.00 48.72 169 MET A O 1
ATOM 1376 N N . CYS A 1 170 ? -18.903 9.592 -1.092 1.00 53.09 170 CYS A N 1
ATOM 1377 C CA . CYS A 1 170 ? -19.772 9.328 0.055 1.00 53.09 170 CYS A CA 1
ATOM 1378 C C . CYS A 1 170 ? -20.634 10.575 0.334 1.00 53.09 170 CYS A C 1
ATOM 1380 O O . CYS A 1 170 ? -20.125 11.672 0.542 1.00 53.09 170 CYS A O 1
ATOM 1382 N N . GLY A 1 171 ? -21.963 10.427 0.274 1.00 53.66 171 GLY A N 1
ATOM 1383 C CA . GLY A 1 171 ? -22.952 11.519 0.330 1.00 53.66 171 GLY A CA 1
ATOM 1384 C C . GLY A 1 171 ? -23.121 12.199 1.697 1.00 53.66 171 GLY A C 1
ATOM 1385 O O . GLY A 1 171 ? -24.217 12.644 2.038 1.00 53.66 171 GLY A O 1
ATOM 1386 N N . THR A 1 172 ? -22.069 12.254 2.502 1.00 56.22 172 THR A N 1
ATOM 1387 C CA . THR A 1 172 ? -22.067 12.647 3.913 1.00 56.22 172 THR A CA 1
ATOM 1388 C C . THR A 1 172 ? -21.334 13.977 4.091 1.00 56.22 172 THR A C 1
ATOM 1390 O O . THR A 1 172 ? -20.205 14.182 3.655 1.00 56.22 172 THR A O 1
ATOM 1393 N N . ARG A 1 173 ? -21.995 14.939 4.745 1.00 56.53 173 ARG A N 1
ATOM 1394 C CA . ARG A 1 173 ? -21.392 16.237 5.078 1.00 56.53 173 ARG A CA 1
ATOM 1395 C C . ARG A 1 173 ? -20.486 16.069 6.301 1.00 56.53 173 ARG A C 1
ATOM 1397 O O . ARG A 1 173 ? -20.987 16.048 7.421 1.00 56.53 173 ARG A O 1
ATOM 1404 N N . CYS A 1 174 ? -19.175 15.947 6.105 1.00 57.75 174 CYS A N 1
ATOM 1405 C CA . CYS A 1 174 ? -18.195 16.059 7.189 1.00 57.75 174 CYS A CA 1
ATOM 1406 C C . CYS A 1 174 ? -17.790 17.527 7.414 1.00 57.75 174 CYS A C 1
ATOM 1408 O O . CYS A 1 174 ? -17.968 18.367 6.530 1.00 57.75 174 CYS A O 1
ATOM 1410 N N . ASN A 1 175 ? -17.220 17.854 8.580 1.00 61.09 175 ASN A N 1
ATOM 1411 C CA . ASN A 1 175 ? -16.601 19.165 8.793 1.00 61.09 175 ASN A CA 1
ATOM 1412 C C . ASN A 1 175 ? -15.567 19.447 7.690 1.00 61.09 175 ASN A C 1
ATOM 1414 O O . ASN A 1 175 ? -14.692 18.616 7.440 1.00 61.09 175 ASN A O 1
ATOM 1418 N N . THR A 1 176 ? -15.669 20.615 7.047 1.00 61.34 176 THR A N 1
ATOM 1419 C CA . THR A 1 176 ? -14.883 20.988 5.855 1.00 61.34 176 THR A CA 1
ATOM 1420 C C . THR A 1 176 ? -13.377 21.049 6.117 1.00 61.34 176 THR A C 1
ATOM 1422 O O . THR A 1 176 ? -12.584 20.893 5.193 1.00 61.34 176 THR A O 1
ATOM 1425 N N . PHE A 1 177 ? -12.965 21.286 7.366 1.00 67.25 177 PHE A N 1
ATOM 1426 C CA . PHE A 1 177 ? -11.564 21.445 7.735 1.00 67.25 177 PHE A CA 1
ATOM 1427 C C . PHE A 1 177 ? -11.216 20.640 8.983 1.00 67.25 177 PHE A C 1
ATOM 1429 O O . PHE A 1 177 ? -11.943 20.649 9.976 1.00 67.25 177 PHE A O 1
ATOM 1436 N N . ASN A 1 178 ? -10.060 19.986 8.927 1.00 67.00 178 ASN A N 1
ATOM 1437 C CA . ASN A 1 178 ? -9.486 19.247 10.032 1.00 67.00 178 ASN A CA 1
ATOM 1438 C C . ASN A 1 178 ? -8.016 19.625 10.199 1.00 67.00 178 ASN A C 1
ATOM 1440 O O . ASN A 1 178 ? -7.218 19.458 9.278 1.00 67.00 178 ASN A O 1
ATOM 1444 N N . ILE A 1 179 ? -7.642 20.071 11.397 1.00 72.75 179 ILE A N 1
ATOM 1445 C CA . ILE A 1 179 ? -6.258 20.421 11.719 1.00 72.75 179 ILE A CA 1
ATOM 1446 C C . ILE A 1 179 ? -5.295 19.232 11.569 1.00 72.75 179 ILE A C 1
ATOM 1448 O O . ILE A 1 179 ? -4.133 19.434 11.230 1.00 72.75 179 ILE A O 1
ATOM 1452 N N . THR A 1 180 ? -5.755 17.989 11.734 1.00 67.94 180 THR A N 1
ATOM 1453 C CA . THR A 1 180 ? -4.903 16.804 11.551 1.00 67.94 180 THR A CA 1
ATOM 1454 C C . THR A 1 180 ? -4.638 16.467 10.078 1.00 67.94 180 THR A C 1
ATOM 1456 O O . THR A 1 180 ? -3.812 15.601 9.814 1.00 67.94 180 THR A O 1
ATOM 1459 N N . LEU A 1 181 ? -5.264 17.164 9.114 1.00 68.38 181 LEU A N 1
ATOM 1460 C CA . LEU A 1 181 ? -4.874 17.121 7.693 1.00 68.38 181 LEU A CA 1
ATOM 1461 C C . LEU A 1 181 ? -3.655 18.005 7.395 1.00 68.38 181 LEU A C 1
ATOM 1463 O O . LEU A 1 181 ? -2.978 17.798 6.390 1.00 68.38 181 LEU A O 1
ATOM 1467 N N . VAL A 1 182 ? -3.350 18.984 8.254 1.00 73.06 182 VAL A N 1
ATOM 1468 C CA . VAL A 1 182 ? -2.242 19.929 8.043 1.00 73.06 182 VAL A CA 1
ATOM 1469 C C . VAL A 1 182 ? -0.885 19.219 7.917 1.00 73.06 182 VAL A C 1
ATOM 1471 O O . VAL A 1 182 ? -0.165 19.543 6.976 1.00 73.06 182 VAL A O 1
ATOM 1474 N N . PRO A 1 183 ? -0.525 18.219 8.750 1.00 70.50 183 PRO A N 1
ATOM 1475 C CA . PRO A 1 183 ? 0.720 17.468 8.576 1.00 70.50 183 PRO A CA 1
ATOM 1476 C C . PRO A 1 183 ? 0.813 16.749 7.225 1.00 70.50 183 PRO A C 1
ATOM 1478 O O . PRO A 1 183 ? 1.883 16.719 6.623 1.00 70.50 183 PRO A O 1
ATOM 1481 N N . LEU A 1 184 ? -0.308 16.213 6.729 1.00 70.12 184 LEU A N 1
ATOM 1482 C CA . LEU A 1 184 ? -0.374 15.504 5.450 1.00 70.12 184 LEU A CA 1
ATOM 1483 C C . LEU A 1 184 ? -0.177 16.466 4.267 1.00 70.12 184 LEU A C 1
ATOM 1485 O O . LEU A 1 184 ? 0.621 16.206 3.368 1.00 70.12 184 LEU A O 1
ATOM 1489 N N . MET A 1 185 ? -0.832 17.627 4.323 1.00 72.69 185 MET A N 1
ATOM 1490 C CA . MET A 1 185 ? -0.685 18.691 3.325 1.00 72.69 185 MET A CA 1
ATOM 1491 C C . MET A 1 185 ? 0.712 19.324 3.348 1.00 72.69 185 MET A C 1
ATOM 1493 O O . MET A 1 185 ? 1.283 19.584 2.292 1.00 72.69 185 MET A O 1
ATOM 1497 N N . LEU A 1 186 ? 1.289 19.541 4.535 1.00 76.00 186 LEU A N 1
ATOM 1498 C CA . LEU A 1 186 ? 2.656 20.045 4.686 1.00 76.00 186 LEU A CA 1
ATOM 1499 C C . LEU A 1 186 ? 3.685 19.042 4.165 1.00 76.00 186 LEU A C 1
ATOM 1501 O O . LEU A 1 186 ? 4.619 19.455 3.488 1.00 76.00 186 LEU A O 1
ATOM 1505 N N . GLY A 1 187 ? 3.505 17.745 4.428 1.00 71.25 187 GLY A N 1
ATOM 1506 C CA . GLY A 1 187 ? 4.369 16.692 3.894 1.00 71.25 187 GLY A CA 1
ATOM 1507 C C . GLY A 1 187 ? 4.399 16.704 2.367 1.00 71.25 187 GLY A C 1
ATOM 1508 O O . GLY A 1 187 ? 5.471 16.820 1.775 1.00 71.25 187 GLY A O 1
ATOM 1509 N N . ALA A 1 188 ? 3.224 16.694 1.731 1.00 72.62 188 ALA A N 1
ATOM 1510 C CA . ALA A 1 188 ? 3.108 16.781 0.275 1.00 72.62 188 ALA A CA 1
ATOM 1511 C C . ALA A 1 188 ? 3.687 18.092 -0.296 1.00 72.62 188 ALA A C 1
ATOM 1513 O O . ALA A 1 188 ? 4.337 18.075 -1.340 1.00 72.62 188 ALA A O 1
ATOM 1514 N N . PHE A 1 189 ? 3.487 19.221 0.393 1.00 77.06 189 PHE A N 1
ATOM 1515 C CA . PHE A 1 189 ? 3.989 20.531 -0.029 1.00 77.06 189 PHE A CA 1
ATOM 1516 C C . PHE A 1 189 ? 5.512 20.650 0.078 1.00 77.06 189 PHE A C 1
ATOM 1518 O O . PHE A 1 189 ? 6.154 21.100 -0.866 1.00 77.06 189 PHE A O 1
ATOM 1525 N N . VAL A 1 190 ? 6.103 20.222 1.199 1.00 75.50 190 VAL A N 1
ATOM 1526 C CA . VAL A 1 190 ? 7.562 20.209 1.389 1.00 75.50 190 VAL A CA 1
ATOM 1527 C C . VAL A 1 190 ? 8.210 19.377 0.297 1.00 75.50 190 VAL A C 1
ATOM 1529 O O . VAL A 1 190 ? 9.143 19.834 -0.345 1.00 75.50 190 VAL A O 1
ATOM 1532 N N . VAL A 1 191 ? 7.665 18.194 0.036 1.00 70.88 191 VAL A N 1
ATOM 1533 C CA . VAL A 1 191 ? 8.106 17.307 -1.040 1.00 70.88 191 VAL A CA 1
ATOM 1534 C C . VAL A 1 191 ? 8.023 18.035 -2.382 1.00 70.88 191 VAL A C 1
ATOM 1536 O O . VAL A 1 191 ? 9.044 18.191 -3.040 1.00 70.88 191 VAL A O 1
ATOM 1539 N N . ALA A 1 192 ? 6.886 18.629 -2.746 1.00 74.19 192 ALA A N 1
ATOM 1540 C CA . ALA A 1 192 ? 6.752 19.358 -4.012 1.00 74.19 192 ALA A CA 1
ATOM 1541 C C . ALA A 1 192 ? 7.788 20.487 -4.236 1.00 74.19 192 ALA A C 1
ATOM 1543 O O . ALA A 1 192 ? 8.048 20.840 -5.385 1.00 74.19 192 ALA A O 1
ATOM 1544 N N . LEU A 1 193 ? 8.378 21.045 -3.172 1.00 78.81 193 LEU A N 1
ATOM 1545 C CA . LEU A 1 193 ? 9.374 22.121 -3.242 1.00 78.81 193 LEU A CA 1
ATOM 1546 C C . LEU A 1 193 ? 10.830 21.646 -3.314 1.00 78.81 193 LEU A C 1
ATOM 1548 O O . LEU A 1 193 ? 11.717 22.457 -3.592 1.00 78.81 193 LEU A O 1
ATOM 1552 N N . VAL A 1 194 ? 11.108 20.376 -3.026 1.00 76.25 194 VAL A N 1
ATOM 1553 C CA . VAL A 1 194 ? 12.484 19.882 -2.967 1.00 76.25 194 VAL A CA 1
ATOM 1554 C C . VAL A 1 194 ? 12.966 19.476 -4.370 1.00 76.25 194 VAL A C 1
ATOM 1556 O O . VAL A 1 194 ? 12.198 18.893 -5.138 1.00 76.25 194 VAL A O 1
ATOM 1559 N N . PRO A 1 195 ? 14.232 19.779 -4.737 1.00 74.50 195 PRO A N 1
ATOM 1560 C CA . PRO A 1 195 ? 14.790 19.378 -6.023 1.00 74.50 195 PRO A CA 1
ATOM 1561 C C . PRO A 1 195 ? 14.643 17.875 -6.266 1.00 74.50 195 PRO A C 1
ATOM 1563 O O . PRO A 1 195 ? 14.992 17.061 -5.412 1.00 74.50 195 PRO A O 1
ATOM 1566 N N . GLN A 1 196 ? 14.155 17.513 -7.451 1.00 69.94 196 GLN A N 1
ATOM 1567 C CA . GLN A 1 196 ? 13.968 16.119 -7.844 1.00 69.94 196 GLN A CA 1
ATOM 1568 C C . GLN A 1 196 ? 15.326 15.493 -8.170 1.00 69.94 196 GLN A C 1
ATOM 1570 O O . GLN A 1 196 ? 15.820 15.583 -9.293 1.00 69.94 196 GLN A O 1
ATOM 1575 N N . SER A 1 197 ? 15.954 14.896 -7.158 1.00 75.62 197 SER A N 1
ATOM 1576 C CA . SER A 1 197 ? 17.152 14.075 -7.307 1.00 75.62 197 SER A CA 1
ATOM 1577 C C . SER A 1 197 ? 16.945 12.713 -6.651 1.00 75.62 197 SER A C 1
ATOM 1579 O O . SER A 1 197 ? 16.261 12.590 -5.636 1.00 75.62 197 SER A O 1
ATOM 1581 N N . VAL A 1 198 ? 17.570 11.679 -7.214 1.00 69.31 198 VAL A N 1
ATOM 1582 C CA . VAL A 1 198 ? 17.442 10.297 -6.724 1.00 69.31 198 VAL A CA 1
ATOM 1583 C C . VAL A 1 198 ? 17.903 10.156 -5.267 1.00 69.31 198 VAL A C 1
ATOM 1585 O O . VAL A 1 198 ? 17.308 9.398 -4.500 1.00 69.31 198 VAL A O 1
ATOM 1588 N N . GLU A 1 199 ? 18.935 10.902 -4.864 1.00 77.12 199 GLU A N 1
ATOM 1589 C CA . GLU A 1 199 ? 19.437 10.895 -3.484 1.00 77.12 199 GLU A CA 1
ATOM 1590 C C . GLU A 1 199 ? 18.413 11.476 -2.509 1.00 77.12 199 GLU A C 1
ATOM 1592 O O . GLU A 1 199 ? 18.143 10.892 -1.459 1.00 77.12 199 GLU A O 1
ATOM 1597 N N . ILE A 1 200 ? 17.799 12.599 -2.882 1.00 77.06 200 ILE A N 1
ATOM 1598 C CA . ILE A 1 200 ? 16.756 13.242 -2.089 1.00 77.06 200 ILE A CA 1
ATOM 1599 C C . ILE A 1 200 ? 15.529 12.335 -1.986 1.00 77.06 200 ILE A C 1
ATOM 1601 O O . ILE A 1 200 ? 15.001 12.163 -0.890 1.00 77.06 200 ILE A O 1
ATOM 1605 N N . GLU A 1 201 ? 15.090 11.731 -3.095 1.00 72.06 201 GLU A N 1
ATOM 1606 C CA . GLU A 1 201 ? 13.952 10.803 -3.118 1.00 72.06 201 GLU A CA 1
ATOM 1607 C C . GLU A 1 201 ? 14.150 9.651 -2.128 1.00 72.06 201 GLU A C 1
ATOM 1609 O O . GLU A 1 201 ? 13.257 9.326 -1.343 1.00 72.06 201 GLU A O 1
ATOM 1614 N N . TYR A 1 202 ? 15.342 9.051 -2.139 1.00 73.81 202 TYR A N 1
ATOM 1615 C CA . TYR A 1 202 ? 15.688 7.957 -1.242 1.00 73.81 202 TYR A CA 1
ATOM 1616 C C . TYR A 1 202 ? 15.692 8.400 0.225 1.00 73.81 202 TYR A C 1
ATOM 1618 O O . TYR A 1 202 ? 15.077 7.744 1.068 1.00 73.81 202 TYR A O 1
ATOM 1626 N N . VAL A 1 203 ? 16.328 9.535 0.530 1.00 80.44 203 VAL A N 1
ATOM 1627 C CA . VAL A 1 203 ? 16.359 10.094 1.889 1.00 80.44 203 VAL A CA 1
ATOM 1628 C C . VAL A 1 203 ? 14.945 10.415 2.374 1.00 80.44 203 VAL A C 1
ATOM 1630 O O . VAL A 1 203 ? 14.594 10.078 3.503 1.00 80.44 203 VAL A O 1
ATOM 1633 N N . MET A 1 204 ? 14.095 10.998 1.528 1.00 75.12 204 MET A N 1
ATOM 1634 C CA . MET A 1 204 ? 12.701 11.288 1.866 1.00 75.12 204 MET A CA 1
ATOM 1635 C C . MET A 1 204 ? 11.891 10.026 2.146 1.00 75.12 204 MET A C 1
ATOM 1637 O O . MET A 1 204 ? 11.131 9.999 3.118 1.00 75.12 204 MET A O 1
ATOM 1641 N N . LEU A 1 205 ? 12.064 8.973 1.344 1.00 74.00 205 LEU A N 1
ATOM 1642 C CA . LEU A 1 205 ? 11.407 7.688 1.572 1.00 74.00 205 LEU A CA 1
ATOM 1643 C C . LEU A 1 205 ? 11.841 7.082 2.915 1.00 74.00 205 LEU A C 1
ATOM 1645 O O . LEU A 1 205 ? 10.991 6.664 3.699 1.00 74.00 205 LEU A O 1
ATOM 1649 N N . GLN A 1 206 ? 13.145 7.087 3.214 1.00 80.25 206 GLN A N 1
ATOM 1650 C CA . GLN A 1 206 ? 13.681 6.580 4.480 1.00 80.25 206 GLN A CA 1
ATOM 1651 C C . GLN A 1 206 ? 13.185 7.378 5.686 1.00 80.25 206 GLN A C 1
ATOM 1653 O O . GLN A 1 206 ? 12.751 6.788 6.674 1.00 80.25 206 GLN A O 1
ATOM 1658 N N . LEU A 1 207 ? 13.224 8.711 5.608 1.00 80.75 207 LEU A N 1
ATOM 1659 C CA . LEU A 1 207 ? 12.733 9.584 6.672 1.00 80.75 207 LEU A CA 1
ATOM 1660 C C . LEU A 1 207 ? 11.235 9.385 6.894 1.00 80.75 207 LEU A C 1
ATOM 1662 O O . LEU A 1 207 ? 10.805 9.251 8.036 1.00 80.75 207 LEU A O 1
ATOM 1666 N N . THR A 1 208 ? 10.449 9.298 5.819 1.00 75.06 208 THR A N 1
ATOM 1667 C CA . THR A 1 208 ? 9.006 9.043 5.906 1.00 75.06 208 THR A CA 1
ATOM 1668 C C . THR A 1 208 ? 8.745 7.684 6.551 1.00 75.06 208 THR A C 1
ATOM 1670 O O . THR A 1 208 ? 7.975 7.606 7.502 1.00 75.06 208 THR A O 1
ATOM 1673 N N . ALA A 1 209 ? 9.436 6.627 6.115 1.00 79.56 209 ALA A N 1
ATOM 1674 C CA . ALA A 1 209 ? 9.310 5.298 6.705 1.00 79.56 209 ALA A CA 1
ATOM 1675 C C . ALA A 1 209 ? 9.687 5.287 8.196 1.00 79.56 209 ALA A C 1
ATOM 1677 O O . ALA A 1 209 ? 8.964 4.704 9.004 1.00 79.56 209 ALA A O 1
ATOM 1678 N N . ALA A 1 210 ? 10.773 5.964 8.579 1.00 84.00 210 ALA A N 1
ATOM 1679 C CA . ALA A 1 210 ? 11.208 6.072 9.968 1.00 84.00 210 ALA A CA 1
ATOM 1680 C C . ALA A 1 210 ? 10.188 6.832 10.828 1.00 84.00 210 ALA A C 1
ATOM 1682 O O . ALA A 1 210 ? 9.787 6.337 11.879 1.00 84.00 210 ALA A O 1
ATOM 1683 N N . VAL A 1 211 ? 9.721 7.999 10.372 1.00 79.75 211 VAL A N 1
ATOM 1684 C CA . VAL A 1 211 ? 8.724 8.816 11.081 1.00 79.75 211 VAL A CA 1
ATOM 1685 C C . VAL A 1 211 ? 7.406 8.062 11.230 1.00 79.75 211 VAL A C 1
ATOM 1687 O O . VAL A 1 211 ? 6.875 7.990 12.336 1.00 79.75 211 VAL A O 1
ATOM 1690 N N . VAL A 1 212 ? 6.899 7.458 10.152 1.00 77.19 212 VAL A N 1
ATOM 1691 C CA . VAL A 1 212 ? 5.660 6.668 10.172 1.00 77.19 212 VAL A CA 1
ATOM 1692 C C . VAL A 1 212 ? 5.799 5.485 11.128 1.00 77.19 212 VAL A C 1
ATOM 1694 O O . VAL A 1 212 ? 4.911 5.272 11.951 1.00 77.19 212 VAL A O 1
ATOM 1697 N N . THR A 1 213 ? 6.920 4.761 11.083 1.00 83.56 213 THR A N 1
ATOM 1698 C CA . THR A 1 213 ? 7.181 3.622 11.977 1.00 83.56 213 THR A CA 1
ATOM 1699 C C . THR A 1 213 ? 7.219 4.057 13.437 1.00 83.56 213 THR A C 1
ATOM 1701 O O . THR A 1 213 ? 6.541 3.465 14.274 1.00 83.56 213 THR A O 1
ATOM 1704 N N . LEU A 1 214 ? 7.967 5.117 13.755 1.00 85.19 214 LEU A N 1
ATOM 1705 C CA . LEU A 1 214 ? 8.054 5.649 15.115 1.00 85.19 214 LEU A CA 1
ATOM 1706 C C . LEU A 1 214 ? 6.694 6.131 15.619 1.00 85.19 214 LEU A C 1
ATOM 1708 O O . LEU A 1 214 ? 6.353 5.871 16.770 1.00 85.19 214 LEU A O 1
ATOM 1712 N N . TYR A 1 215 ? 5.903 6.785 14.766 1.00 80.69 215 TYR A N 1
ATOM 1713 C CA . TYR A 1 215 ? 4.566 7.245 15.125 1.00 80.69 215 TYR A CA 1
ATOM 1714 C C . TYR A 1 215 ? 3.616 6.075 15.410 1.00 80.69 215 TYR A C 1
ATOM 1716 O O . TYR A 1 215 ? 2.931 6.094 16.429 1.00 80.69 215 TYR A O 1
ATOM 1724 N N . HIS A 1 216 ? 3.622 5.026 14.578 1.00 81.31 216 HIS A N 1
ATOM 1725 C CA . HIS A 1 216 ? 2.814 3.823 14.812 1.00 81.31 216 HIS A CA 1
ATOM 1726 C C . HIS A 1 216 ? 3.244 3.080 16.083 1.00 81.31 216 HIS A C 1
ATOM 1728 O O . HIS A 1 216 ? 2.389 2.661 16.861 1.00 81.31 216 HIS A O 1
ATOM 1734 N N . LEU A 1 217 ? 4.552 2.949 16.335 1.00 85.50 217 LEU A N 1
ATOM 1735 C CA . LEU A 1 217 ? 5.065 2.333 17.562 1.00 85.50 217 LEU A CA 1
ATOM 1736 C C . LEU A 1 217 ? 4.678 3.146 18.800 1.00 85.50 217 LEU A C 1
ATOM 1738 O O . LEU A 1 217 ? 4.182 2.584 19.774 1.00 85.50 217 LEU A O 1
ATOM 1742 N N . PHE A 1 218 ? 4.866 4.467 18.759 1.00 84.31 218 PHE A N 1
ATOM 1743 C CA . PHE A 1 218 ? 4.490 5.360 19.851 1.00 84.31 218 PHE A CA 1
ATOM 1744 C C . PHE A 1 218 ? 2.988 5.289 20.134 1.00 84.31 218 PHE A C 1
ATOM 1746 O O . PHE A 1 218 ? 2.585 5.092 21.280 1.00 84.31 218 PHE A O 1
ATOM 1753 N N . TYR A 1 219 ? 2.166 5.380 19.087 1.00 81.75 219 TYR A N 1
ATOM 1754 C CA . TYR A 1 219 ? 0.718 5.255 19.194 1.00 81.75 219 TYR A CA 1
ATOM 1755 C C . TYR A 1 219 ? 0.312 3.902 19.789 1.00 81.75 219 TYR A C 1
ATOM 1757 O O . TYR A 1 219 ? -0.452 3.868 20.753 1.00 81.75 219 TYR A O 1
ATOM 1765 N N . GLY A 1 220 ? 0.886 2.802 19.293 1.00 81.25 220 GLY A N 1
ATOM 1766 C CA . GLY A 1 220 ? 0.643 1.458 19.815 1.00 81.25 220 GLY A CA 1
ATOM 1767 C C . GLY A 1 220 ? 0.984 1.332 21.302 1.00 81.25 220 GLY A C 1
ATOM 1768 O O . GLY A 1 220 ? 0.169 0.842 22.080 1.00 81.25 220 GLY A O 1
ATOM 1769 N N . VAL A 1 221 ? 2.139 1.850 21.734 1.00 85.44 221 VAL A N 1
ATOM 1770 C CA . VAL A 1 221 ? 2.535 1.858 23.155 1.00 85.44 221 VAL A CA 1
ATOM 1771 C C . VAL A 1 221 ? 1.567 2.690 24.002 1.00 85.44 221 VAL A C 1
ATOM 1773 O O . VAL A 1 221 ? 1.161 2.253 25.082 1.00 85.44 221 VAL A O 1
ATOM 1776 N N . CYS A 1 222 ? 1.166 3.873 23.529 1.00 83.62 222 CYS A N 1
ATOM 1777 C CA . CYS A 1 222 ? 0.199 4.723 24.224 1.00 83.62 222 CYS A CA 1
ATOM 1778 C C . CYS A 1 222 ? -1.159 4.033 24.390 1.00 83.62 222 CYS A C 1
ATOM 1780 O O . CYS A 1 222 ? -1.722 4.067 25.485 1.00 83.62 222 CYS A O 1
ATOM 1782 N N . VAL A 1 223 ? -1.655 3.384 23.335 1.00 81.19 223 VAL A N 1
ATOM 1783 C CA . VAL A 1 223 ? -2.908 2.624 23.352 1.00 81.19 223 VAL A CA 1
ATOM 1784 C C . VAL A 1 223 ? -2.828 1.471 24.344 1.00 81.19 223 VAL A C 1
ATOM 1786 O O . VAL A 1 223 ? -3.678 1.377 25.227 1.00 81.19 223 VAL A O 1
ATOM 1789 N N . VAL A 1 224 ? -1.783 0.640 24.266 1.00 83.00 224 VAL A N 1
ATOM 1790 C CA . VAL A 1 224 ? -1.597 -0.493 25.187 1.00 83.00 224 VAL A CA 1
ATOM 1791 C C . VAL A 1 224 ? -1.586 -0.006 26.633 1.00 83.00 224 VAL A C 1
ATOM 1793 O O . VAL A 1 224 ? -2.272 -0.569 27.481 1.00 83.00 224 VAL A O 1
ATOM 1796 N N . ARG A 1 225 ? -0.892 1.099 26.922 1.00 83.31 225 ARG A N 1
ATOM 1797 C CA . ARG A 1 225 ? -0.853 1.672 28.272 1.00 83.31 225 ARG A CA 1
ATOM 1798 C C . ARG A 1 225 ? -2.219 2.182 28.740 1.00 83.31 225 ARG A C 1
ATOM 1800 O O . ARG A 1 225 ? -2.595 1.944 29.886 1.00 83.31 225 ARG A O 1
ATOM 1807 N N . GLN A 1 226 ? -2.969 2.869 27.877 1.00 82.19 226 GLN A N 1
ATOM 1808 C CA . GLN A 1 226 ? -4.328 3.321 28.193 1.00 82.19 226 GLN A CA 1
ATOM 1809 C C . GLN A 1 226 ? -5.270 2.143 28.449 1.00 82.19 226 GLN A C 1
ATOM 1811 O O . GLN A 1 226 ? -6.080 2.198 29.371 1.00 82.19 226 GLN A O 1
ATOM 1816 N N . MET A 1 227 ? -5.128 1.060 27.688 1.00 80.25 227 MET A N 1
ATOM 1817 C CA . MET A 1 227 ? -5.897 -0.158 27.900 1.00 80.25 227 MET 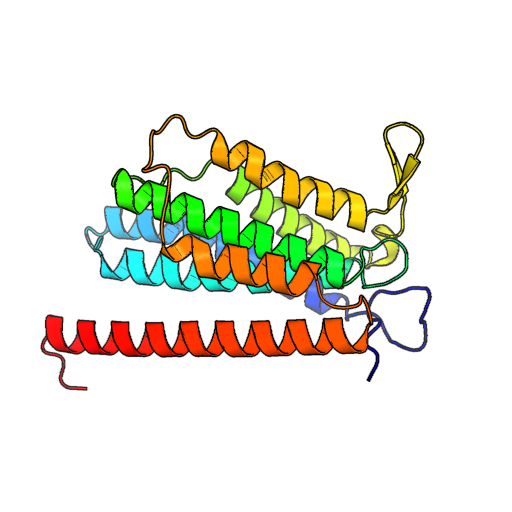A CA 1
ATOM 1818 C C . MET A 1 227 ? -5.539 -0.862 29.203 1.00 80.25 227 MET A C 1
ATOM 1820 O O . MET A 1 227 ? -6.447 -1.245 29.934 1.00 80.25 227 MET A O 1
ATOM 1824 N N . CYS A 1 228 ? -4.250 -1.019 29.516 1.00 83.75 228 CYS A N 1
ATOM 1825 C CA . CYS A 1 228 ? -3.815 -1.601 30.785 1.00 83.75 228 CYS A CA 1
ATOM 1826 C C . CYS A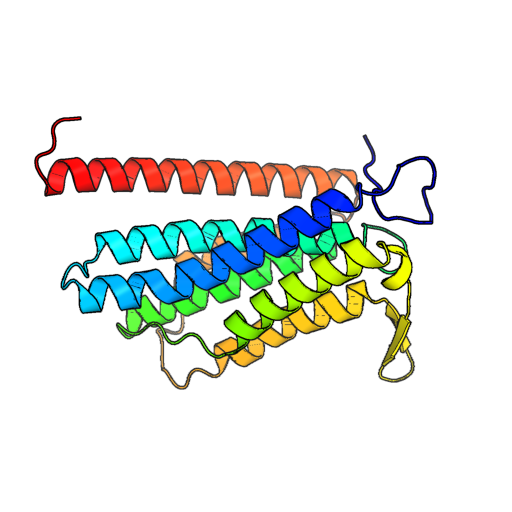 1 228 ? -4.437 -0.844 31.964 1.00 83.75 228 CYS A C 1
ATOM 1828 O O . CYS A 1 228 ? -4.995 -1.463 32.867 1.00 83.75 228 CYS A O 1
ATOM 1830 N N . ASN A 1 229 ? -4.456 0.491 31.895 1.00 83.50 229 ASN A N 1
ATOM 1831 C CA . ASN A 1 229 ? -5.126 1.326 32.890 1.00 83.50 229 ASN A CA 1
ATOM 1832 C C . ASN A 1 229 ? -6.652 1.118 32.908 1.00 83.50 229 ASN A C 1
ATOM 1834 O O . ASN A 1 229 ? -7.238 1.030 33.981 1.00 83.50 229 ASN A O 1
ATOM 1838 N N . HIS A 1 230 ? -7.308 1.035 31.746 1.00 82.31 230 HIS A N 1
ATOM 1839 C CA . HIS A 1 230 ? -8.762 0.846 31.654 1.00 82.31 230 HIS A CA 1
ATOM 1840 C C . HIS A 1 230 ? -9.220 -0.517 32.195 1.00 82.31 230 HIS A C 1
ATOM 1842 O O . HIS A 1 230 ? -10.246 -0.606 32.865 1.00 82.31 230 HIS A O 1
ATOM 1848 N N . PHE A 1 231 ? -8.449 -1.573 31.931 1.00 84.00 231 PHE A N 1
ATOM 1849 C CA . PHE A 1 231 ? -8.745 -2.940 32.361 1.00 84.00 231 PHE A CA 1
ATOM 1850 C C . PHE A 1 231 ? -8.113 -3.308 33.714 1.00 84.00 231 PHE A C 1
ATOM 1852 O O . PHE A 1 231 ? -8.234 -4.457 34.134 1.00 84.00 231 PHE A O 1
ATOM 1859 N N . ASN A 1 232 ? -7.455 -2.365 34.404 1.00 84.44 232 ASN A N 1
ATOM 1860 C CA . ASN A 1 232 ? -6.691 -2.614 35.636 1.00 84.44 232 ASN A CA 1
ATOM 1861 C C . ASN A 1 232 ? -5.687 -3.777 35.510 1.00 84.44 232 ASN A C 1
ATOM 1863 O O . ASN A 1 232 ? -5.454 -4.530 36.457 1.00 84.44 232 ASN A O 1
ATOM 1867 N N . ILE A 1 233 ? -5.082 -3.930 34.334 1.00 81.50 233 ILE A N 1
ATOM 1868 C CA . ILE A 1 233 ? -4.023 -4.907 34.097 1.00 81.50 233 ILE A CA 1
ATOM 1869 C C . ILE A 1 233 ? -2.713 -4.226 34.479 1.00 81.50 233 ILE A C 1
ATOM 1871 O O . ILE A 1 233 ? -2.263 -3.308 33.795 1.00 81.50 233 ILE A O 1
ATOM 1875 N N . MET A 1 234 ? -2.108 -4.654 35.586 1.00 67.44 234 MET A N 1
ATOM 1876 C CA . MET A 1 234 ? -0.758 -4.215 35.934 1.00 67.44 234 MET A CA 1
ATOM 1877 C C . MET A 1 234 ? 0.233 -4.945 35.025 1.00 67.44 234 MET A C 1
ATOM 1879 O O . MET A 1 234 ? 0.471 -6.139 35.208 1.00 67.44 234 MET A O 1
ATOM 1883 N N . ALA A 1 235 ? 0.740 -4.232 34.021 1.00 55.28 235 ALA A N 1
ATOM 1884 C CA . ALA A 1 235 ? 1.879 -4.636 33.203 1.00 55.28 235 ALA A CA 1
ATOM 1885 C C . ALA A 1 235 ? 3.148 -3.942 33.707 1.00 55.28 235 ALA A C 1
ATOM 1887 O O . ALA A 1 235 ? 3.054 -2.735 34.039 1.00 55.28 235 ALA A O 1
#

Radius of gyration: 19.63 Å; Cα contacts (8 Å, |Δi|>4): 191; chains: 1; bounding box: 46×40×64 Å

Foldseek 3Di:
DDAFALDPVCVVHHHDALVVLVVVLVVLVCLVVVLVCQVVVCVVVVNDDPVSVVVSLLVVLVCLPPLLVVVQSLQTQDALADHLLLSVVLSLLSVVLSVVLVLLCVQPVDRDDDCLVVVVSVVSSVSSVVCSPPNSVVQRAFDQDPNDTHGSNNVVSVSSNVVSVVSVPPPDDGDPDDPVCVVSVVLVVVSVPDDDDPVVSVVSVVVVVVVVVVVSVVVVVVVVVVVCVVVVPDD

Organism: NCBI:txid399045